Protein AF-H9FHX6-F1 (afdb_monomer_lite)

Secondary structure (DSSP, 8-state):
------------SSTHHHHHHHHHHHHHHHHHHHHH-GGGHHHHHHHHHHHHHH-SSS--HHHHHHHHHHHHH-TTGGGGGHHHHHHHHHTGGGS-HHHHHHHHHHTHHHHHH-HHHHHHHHHHHHHHHT-SSHHHHHHHHHHHHHHHHHS----------------------S-TTHHHHHHHHHHHHHHHHHHHHHTTS-HHHHT-

InterPro domains:
  IPR026171 Fanconi anemia group I protein [PTHR21818] (3-208)
  IPR029312 FANCI helical domain 2 [PF14680] (159-208)
  IPR029315 FANCI solenoid 2 domain [PF14676] (6-145)

pLDDT: mean 77.14, std 19.96, range [32.38, 96.19]

Foldseek 3Di:
DDDDDDDDPPDPPPPVVVVVVVLVVVLVVLLVCCVPDLVCVLVSLLVLLCCLLVCQPDPSVSSLVSLLSSCVVCLPSCVVNLVSLLVSLLSLLVHALVSLLSSLVSCVSNCVVDPVSVVSNLVSLLVLCPDPDPRSVLSSLSNLVSVVVNDDLPDDPDPPDDDDDDDDDDDDDDPCPVVVSVVSVVVNVVSVVSVVVQCVPDPVSVVD

Structure (mmCIF, N/CA/C/O backbone):
data_AF-H9FHX6-F1
#
_entry.id   AF-H9FHX6-F1
#
loop_
_atom_site.group_PDB
_atom_site.id
_atom_site.type_symbol
_atom_site.label_atom_id
_atom_site.label_alt_id
_atom_site.label_comp_id
_atom_site.label_asym_id
_atom_site.label_entity_id
_atom_site.label_seq_id
_atom_site.pdbx_PDB_ins_code
_atom_site.Cartn_x
_atom_site.Cartn_y
_atom_site.Cartn_z
_atom_site.occupancy
_atom_site.B_iso_or_equiv
_atom_site.auth_seq_id
_atom_site.auth_comp_id
_atom_site.auth_asym_id
_atom_site.auth_atom_id
_atom_site.pdbx_PDB_model_num
ATOM 1 N N . LYS A 1 1 ? -5.097 -57.198 -20.829 1.00 43.16 1 LYS A N 1
ATOM 2 C CA . LYS A 1 1 ? -4.859 -56.822 -19.415 1.00 43.16 1 LYS A CA 1
ATOM 3 C C . LYS A 1 1 ? -5.937 -55.822 -19.039 1.00 43.16 1 LYS A C 1
ATOM 5 O O . LYS A 1 1 ? -6.085 -54.827 -19.728 1.00 43.16 1 LYS A O 1
ATOM 10 N N . VAL A 1 2 ? -6.758 -56.221 -18.082 1.00 32.97 2 VAL A N 1
ATOM 11 C CA . VAL A 1 2 ? -8.038 -55.646 -17.663 1.00 32.97 2 VAL A CA 1
ATOM 12 C C . VAL A 1 2 ? -7.820 -54.871 -16.355 1.00 32.97 2 VAL A C 1
ATOM 14 O O . VAL A 1 2 ? -6.971 -55.310 -15.582 1.00 32.97 2 VAL A O 1
ATOM 17 N N . LEU A 1 3 ? -8.637 -53.822 -16.138 1.00 36.34 3 LEU A N 1
ATOM 18 C CA . LEU A 1 3 ? -8.920 -53.099 -14.875 1.00 36.34 3 LEU A CA 1
ATOM 19 C C . LEU A 1 3 ? -7.753 -52.295 -14.253 1.00 36.34 3 LEU A C 1
ATOM 21 O O . LEU A 1 3 ? -6.604 -52.696 -14.346 1.00 36.34 3 LEU A O 1
ATOM 25 N N . ASP A 1 4 ? -7.915 -51.170 -13.558 1.00 35.50 4 ASP A N 1
ATOM 26 C CA . ASP A 1 4 ? -9.046 -50.341 -13.114 1.00 35.50 4 ASP A CA 1
ATOM 27 C C . ASP A 1 4 ? -8.396 -49.019 -12.628 1.00 35.50 4 ASP A C 1
ATOM 29 O O . ASP A 1 4 ? -7.278 -49.037 -12.117 1.00 35.50 4 ASP A O 1
ATOM 33 N N . GLY A 1 5 ? -8.997 -47.844 -12.793 1.00 35.31 5 GLY A N 1
ATOM 34 C CA . GLY A 1 5 ? -9.669 -47.256 -11.640 1.00 35.31 5 GLY A CA 1
ATOM 35 C C . GLY A 1 5 ? -10.156 -45.836 -11.925 1.00 35.31 5 GLY A C 1
ATOM 36 O O . GLY A 1 5 ? -9.382 -44.901 -12.127 1.00 35.31 5 GLY A O 1
ATOM 37 N N . LYS A 1 6 ? -11.479 -45.723 -11.950 1.00 32.38 6 LYS A N 1
ATOM 38 C CA . LYS A 1 6 ? -12.310 -44.528 -12.083 1.00 32.38 6 LYS A CA 1
ATOM 39 C C . LYS A 1 6 ? -12.534 -43.885 -10.704 1.00 32.38 6 LYS A C 1
ATOM 41 O O . LYS A 1 6 ? -12.677 -44.600 -9.719 1.00 32.38 6 LYS A O 1
ATOM 46 N N . THR A 1 7 ? -12.729 -42.560 -10.700 1.00 38.75 7 THR A N 1
ATOM 47 C CA . THR A 1 7 ? -13.408 -41.727 -9.671 1.00 38.75 7 THR A CA 1
ATOM 48 C C . THR A 1 7 ? -12.803 -41.655 -8.268 1.00 38.75 7 THR A C 1
ATOM 5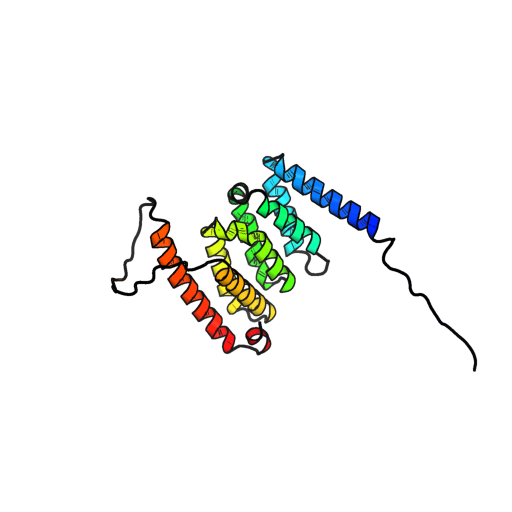0 O O . THR A 1 7 ? -12.932 -42.610 -7.521 1.00 38.75 7 THR A O 1
ATOM 53 N N . ILE A 1 8 ? -12.368 -40.450 -7.861 1.00 35.47 8 ILE A N 1
ATOM 54 C CA . ILE A 1 8 ? -12.981 -39.715 -6.734 1.00 35.47 8 ILE A CA 1
ATOM 55 C C . ILE A 1 8 ? -12.959 -38.212 -7.079 1.00 35.47 8 ILE A C 1
ATOM 57 O O . ILE A 1 8 ? -11.939 -37.542 -6.941 1.00 35.47 8 ILE A O 1
ATOM 61 N N . GLU A 1 9 ? -14.097 -37.678 -7.532 1.00 36.53 9 GLU A N 1
ATOM 62 C CA . GLU A 1 9 ? -14.411 -36.259 -7.347 1.00 36.53 9 GLU A CA 1
ATOM 63 C C . GLU A 1 9 ? -14.689 -36.052 -5.857 1.00 36.53 9 GLU A C 1
ATOM 65 O O . GLU A 1 9 ? -15.790 -36.297 -5.366 1.00 36.53 9 GLU A O 1
ATOM 70 N N . THR A 1 10 ? -13.674 -35.647 -5.100 1.00 34.25 10 THR A N 1
ATOM 71 C CA . THR A 1 10 ? -13.868 -35.202 -3.722 1.00 34.25 10 THR A CA 1
ATOM 72 C C . THR A 1 10 ? -14.275 -33.737 -3.775 1.00 34.25 10 THR A C 1
ATOM 74 O O . THR A 1 10 ? -13.445 -32.842 -3.919 1.00 34.25 10 THR A O 1
ATOM 77 N N . SER A 1 11 ? -15.579 -33.490 -3.679 1.00 39.94 11 SER A N 1
ATOM 78 C CA . SER A 1 11 ? -16.169 -32.173 -3.436 1.00 39.94 11 SER A CA 1
ATOM 79 C C . SER A 1 11 ? -15.400 -31.415 -2.329 1.00 39.94 11 SER A C 1
ATOM 81 O O . SER A 1 11 ? -15.444 -31.837 -1.170 1.00 39.94 11 SER A O 1
ATOM 83 N N . PRO A 1 12 ? -14.724 -30.286 -2.619 1.00 46.44 12 PRO A N 1
ATOM 84 C CA . PRO A 1 12 ? -13.905 -29.563 -1.640 1.00 46.44 12 PRO A CA 1
ATOM 85 C C . PRO A 1 12 ? -14.719 -28.589 -0.761 1.00 46.44 12 PRO A C 1
ATOM 87 O O . PRO A 1 12 ? -14.149 -27.740 -0.075 1.00 46.44 12 PRO A O 1
ATOM 90 N N . SER A 1 13 ? -16.053 -28.645 -0.809 1.00 49.28 13 SER A N 1
ATOM 91 C CA . SER A 1 13 ? -16.930 -27.561 -0.347 1.00 49.28 13 SER A CA 1
ATOM 92 C C . SER A 1 13 ? -17.354 -27.633 1.125 1.00 49.28 13 SER A C 1
ATOM 94 O O . SER A 1 13 ? -17.642 -26.588 1.702 1.00 49.28 13 SER A O 1
ATOM 96 N N . LEU A 1 14 ? -17.353 -28.804 1.772 1.00 47.59 14 LEU A N 1
ATOM 97 C CA . LEU A 1 14 ? -17.943 -28.958 3.116 1.00 47.59 14 LEU A CA 1
ATOM 98 C C . LEU A 1 14 ? -16.952 -28.742 4.277 1.00 47.59 14 LEU A C 1
ATOM 100 O O . LEU A 1 14 ? -17.307 -28.140 5.287 1.00 47.59 14 LEU A O 1
ATOM 104 N N . SER A 1 15 ? -15.685 -29.149 4.142 1.00 53.59 15 SER A N 1
ATOM 105 C CA . SER A 1 15 ? -14.684 -29.035 5.224 1.00 53.59 15 SER A CA 1
ATOM 106 C C . SER A 1 15 ? -14.087 -27.630 5.386 1.00 53.59 15 SER A C 1
ATOM 108 O O . SER A 1 15 ? -13.456 -27.327 6.398 1.00 53.59 15 SER A O 1
ATOM 110 N N . ARG A 1 16 ? -14.288 -26.742 4.404 1.00 57.22 16 ARG A N 1
ATOM 111 C CA . ARG A 1 16 ? -13.754 -25.370 4.419 1.00 57.22 16 ARG A CA 1
ATOM 112 C C . ARG A 1 16 ? -14.580 -24.412 5.281 1.00 57.22 16 ARG A C 1
ATOM 114 O O . ARG A 1 16 ? -14.043 -23.399 5.727 1.00 57.22 16 ARG A O 1
ATOM 121 N N . MET A 1 17 ? -15.850 -24.736 5.534 1.00 71.50 17 MET A N 1
ATOM 122 C CA . MET A 1 17 ? -16.795 -23.843 6.210 1.00 71.50 17 MET A CA 1
ATOM 123 C C . MET A 1 17 ? -16.381 -23.502 7.654 1.00 71.50 17 MET A C 1
ATOM 125 O O . MET A 1 17 ? -16.314 -22.311 7.959 1.00 71.50 17 MET A O 1
ATOM 129 N N . PRO A 1 18 ? -16.012 -24.456 8.538 1.00 83.12 18 PRO A N 1
ATOM 130 C CA . PRO A 1 18 ? -15.670 -24.126 9.928 1.00 83.12 18 PRO A CA 1
ATOM 131 C C . PRO A 1 18 ? -14.435 -23.224 10.035 1.00 83.12 18 PRO A C 1
ATOM 133 O O . PRO A 1 18 ? -14.434 -22.251 10.786 1.00 83.12 18 PRO A O 1
ATOM 136 N N . ASN A 1 19 ? -13.414 -23.485 9.215 1.00 85.62 19 ASN A N 1
ATOM 137 C CA . ASN A 1 19 ? -12.182 -22.692 9.188 1.00 85.62 19 ASN A CA 1
ATOM 138 C C . ASN A 1 19 ? -12.426 -21.269 8.666 1.00 85.62 19 ASN A C 1
ATOM 140 O O . ASN A 1 19 ? -11.853 -20.309 9.180 1.00 85.62 19 ASN A O 1
ATOM 144 N N . GLN A 1 20 ? -13.300 -21.113 7.667 1.00 86.00 20 GLN A N 1
ATOM 145 C CA . GLN A 1 20 ? -13.709 -19.799 7.167 1.00 86.00 20 GLN A CA 1
ATOM 146 C C . GLN A 1 20 ? -14.526 -19.025 8.207 1.00 86.00 20 GLN A C 1
ATOM 148 O O . GLN A 1 20 ? -14.291 -17.832 8.391 1.00 86.00 20 GLN A O 1
ATOM 153 N N . HIS A 1 21 ? -15.434 -19.694 8.923 1.00 88.56 21 HIS A N 1
ATOM 154 C CA . HIS A 1 21 ? -16.191 -19.082 10.015 1.00 88.56 21 HIS A CA 1
ATOM 155 C C . HIS A 1 21 ? -15.282 -18.639 11.162 1.00 88.56 21 HIS A C 1
ATOM 157 O O . HIS A 1 21 ? -15.402 -17.501 11.609 1.00 88.56 21 HIS A O 1
ATOM 163 N N . ALA A 1 22 ? -14.335 -19.479 11.586 1.00 91.75 22 ALA A N 1
ATOM 164 C CA . ALA A 1 22 ? -13.362 -19.128 12.618 1.00 91.75 22 ALA A CA 1
ATOM 165 C C . ALA A 1 22 ? -12.477 -17.943 12.193 1.00 91.75 22 ALA A C 1
ATOM 167 O O . ALA A 1 22 ? -12.278 -17.008 12.966 1.00 91.75 22 ALA A O 1
ATOM 168 N N . CYS A 1 23 ? -12.003 -17.933 10.943 1.00 90.56 23 CYS A N 1
ATOM 169 C CA . CYS A 1 23 ? -11.220 -16.824 10.395 1.00 90.56 23 CYS A CA 1
ATOM 170 C C . CYS A 1 23 ? -12.026 -15.517 10.361 1.00 90.56 23 CYS A C 1
ATOM 172 O O . CYS A 1 23 ? -11.546 -14.479 10.819 1.00 90.56 23 CYS A O 1
ATOM 174 N N . LYS A 1 24 ? -13.275 -15.573 9.882 1.00 91.56 24 LYS A N 1
ATOM 175 C CA . LYS A 1 24 ? -14.178 -14.418 9.845 1.00 91.56 24 LYS A CA 1
ATOM 176 C C . LYS A 1 24 ? -14.499 -13.907 11.249 1.00 91.56 24 LYS A C 1
ATOM 178 O O . LYS A 1 24 ? -14.488 -12.701 11.468 1.00 91.56 24 LYS A O 1
ATOM 183 N N . LEU A 1 25 ? -14.743 -14.807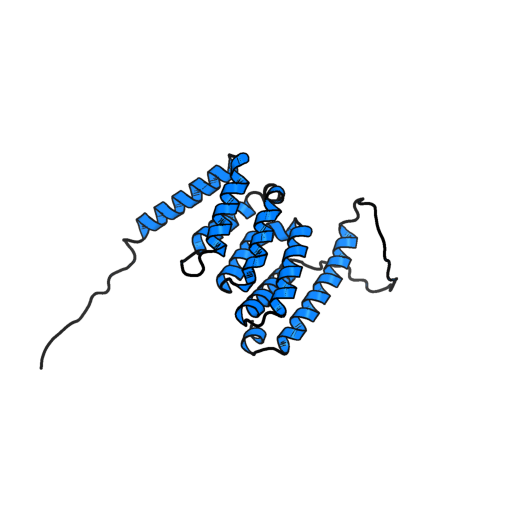 12.200 1.00 94.19 25 LEU A N 1
ATOM 184 C CA . LEU A 1 25 ? -14.969 -14.449 13.596 1.00 94.19 25 LEU A CA 1
ATOM 185 C C . LEU A 1 25 ? -13.737 -13.757 14.191 1.00 94.19 25 LEU A C 1
ATOM 187 O O . LEU A 1 25 ? -13.880 -12.704 14.800 1.00 94.19 25 LEU A O 1
ATOM 191 N N . GLY A 1 26 ? -12.534 -14.283 13.949 1.00 94.69 26 GLY A N 1
ATOM 192 C CA . GLY A 1 26 ? -11.287 -13.651 14.386 1.00 94.69 26 GLY A CA 1
ATOM 193 C C . GLY A 1 26 ? -11.097 -12.247 13.804 1.00 94.69 26 GLY A C 1
ATOM 194 O O . GLY A 1 26 ? -10.763 -11.319 14.537 1.00 94.69 26 GLY A O 1
ATOM 195 N N . ALA A 1 27 ? -11.372 -12.062 12.508 1.00 93.88 27 ALA A N 1
ATOM 196 C CA . ALA A 1 27 ? -11.326 -10.745 11.872 1.00 93.88 27 ALA A CA 1
ATOM 197 C C . ALA A 1 27 ? -12.358 -9.776 12.474 1.00 93.88 27 ALA A C 1
ATOM 199 O O . ALA A 1 27 ? -12.029 -8.620 12.727 1.00 93.88 27 ALA A O 1
ATOM 200 N N . ASN A 1 28 ? -13.574 -10.250 12.757 1.00 94.50 28 ASN A N 1
ATOM 201 C CA . ASN A 1 28 ? -14.615 -9.445 13.393 1.00 94.50 28 ASN A CA 1
ATOM 202 C C . ASN A 1 28 ? -14.234 -9.044 14.821 1.00 94.50 28 ASN A C 1
ATOM 204 O O . ASN A 1 28 ? -14.405 -7.886 15.176 1.00 94.50 28 ASN A O 1
ATOM 208 N N . ILE A 1 29 ? -13.679 -9.959 15.621 1.00 96.19 29 ILE A N 1
ATOM 209 C CA . ILE A 1 29 ? -13.211 -9.643 16.978 1.00 96.19 29 ILE A CA 1
ATOM 210 C C . ILE A 1 29 ? -12.157 -8.536 16.913 1.00 96.19 29 ILE A C 1
ATOM 212 O O . ILE A 1 29 ? -12.294 -7.527 17.599 1.00 96.19 29 ILE A O 1
ATOM 216 N N . LEU A 1 30 ? -11.140 -8.680 16.059 1.00 95.94 30 LEU A N 1
ATOM 217 C CA . LEU A 1 30 ? -10.097 -7.662 15.898 1.00 95.94 30 LEU A CA 1
ATOM 218 C C . LEU A 1 30 ? -10.672 -6.316 15.442 1.00 95.94 30 LEU A C 1
ATOM 220 O O . LEU A 1 30 ? -10.304 -5.279 15.991 1.00 95.94 30 LEU A O 1
ATOM 224 N N . LEU A 1 31 ? -11.595 -6.328 14.478 1.00 94.56 31 LEU A N 1
ATOM 225 C CA . LEU A 1 31 ? -12.226 -5.114 13.969 1.00 94.56 31 LEU A CA 1
ATOM 226 C C . LEU A 1 31 ? -13.079 -4.419 15.03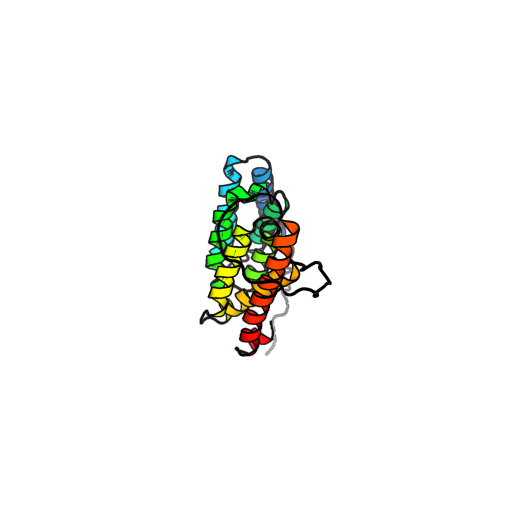6 1.00 94.56 31 LEU A C 1
ATOM 228 O O . LEU A 1 31 ? -12.943 -3.216 15.225 1.00 94.56 31 LEU A O 1
ATOM 232 N N . GLU A 1 32 ? -13.934 -5.145 15.752 1.00 94.75 32 GLU A N 1
ATOM 233 C CA . GLU A 1 32 ? -14.779 -4.555 16.796 1.00 94.75 32 GLU A CA 1
ATOM 234 C C . GLU A 1 32 ? -13.944 -4.062 17.981 1.00 94.75 32 GLU A C 1
ATOM 236 O O . GLU A 1 32 ? -14.178 -2.969 18.495 1.00 94.75 32 GLU A O 1
ATOM 241 N N . THR A 1 33 ? -12.890 -4.790 18.354 1.00 94.25 33 THR A N 1
ATOM 242 C CA . THR A 1 33 ? -12.001 -4.361 19.442 1.00 94.25 33 THR A CA 1
ATOM 243 C C . THR A 1 33 ? -11.227 -3.095 19.045 1.00 94.25 33 THR A C 1
ATOM 245 O O . THR A 1 33 ? -11.097 -2.182 19.858 1.00 94.25 33 THR A O 1
ATOM 248 N N . PHE A 1 34 ? -10.802 -2.976 17.778 1.00 92.38 34 PHE A N 1
ATOM 249 C CA . PHE A 1 34 ? -10.205 -1.751 17.227 1.00 92.38 34 PHE A CA 1
ATOM 250 C C . PHE A 1 34 ? -11.160 -0.546 17.297 1.00 92.38 34 PHE A C 1
ATOM 252 O O . PHE A 1 34 ? -10.738 0.576 17.597 1.00 92.38 34 PHE A O 1
ATOM 259 N N . LYS A 1 35 ? -12.455 -0.756 17.028 1.00 91.06 35 LYS A N 1
ATOM 260 C CA . LYS A 1 35 ? -13.460 0.316 17.080 1.00 91.06 35 LYS A CA 1
ATOM 261 C C . LYS A 1 35 ? -13.646 0.842 18.502 1.00 91.06 35 LYS A C 1
ATOM 263 O O . LYS A 1 35 ? -13.667 2.059 18.687 1.00 91.06 35 LYS A O 1
ATOM 268 N N . ILE A 1 36 ? -13.733 -0.063 19.478 1.00 92.25 36 ILE A N 1
ATOM 269 C CA . ILE A 1 36 ? -14.068 0.253 20.873 1.00 92.25 36 ILE A CA 1
ATOM 270 C C . ILE A 1 36 ? -12.861 0.803 21.648 1.00 92.25 36 ILE A C 1
ATOM 272 O O . ILE A 1 36 ? -13.000 1.775 22.386 1.00 92.25 36 ILE A O 1
ATOM 276 N N . HIS A 1 37 ? -11.676 0.204 21.497 1.00 91.44 37 HIS A N 1
ATOM 277 C CA . HIS A 1 37 ? -10.548 0.443 22.402 1.00 91.44 37 HIS A CA 1
ATOM 278 C C . HIS A 1 37 ? -9.398 1.190 21.721 1.00 91.44 37 HIS A C 1
ATOM 280 O O . HIS A 1 37 ? -8.639 0.616 20.944 1.00 91.44 37 HIS A O 1
ATOM 286 N N . GLU A 1 38 ? -9.214 2.467 22.063 1.00 88.38 38 GLU A N 1
ATOM 287 C CA . GLU A 1 38 ? -8.199 3.316 21.421 1.00 88.38 38 GLU A CA 1
ATOM 288 C C . GLU A 1 38 ? -6.760 2.858 21.691 1.00 88.38 38 GLU A C 1
ATOM 290 O O . GLU A 1 38 ? -5.940 2.843 20.774 1.00 88.38 38 GLU A O 1
ATOM 295 N N . MET A 1 39 ? -6.468 2.419 22.922 1.00 89.62 39 MET A N 1
ATOM 296 C CA . MET A 1 39 ? -5.111 2.068 23.374 1.00 89.62 39 MET A CA 1
ATOM 297 C C . MET A 1 39 ? -4.468 0.919 22.586 1.00 89.62 39 MET A C 1
ATOM 299 O O . MET A 1 39 ? -3.249 0.818 22.534 1.00 89.62 39 MET A O 1
ATOM 303 N N . ILE A 1 40 ? -5.275 0.054 21.970 1.00 90.50 40 ILE A N 1
ATOM 304 C CA . ILE A 1 40 ? -4.790 -1.125 21.240 1.00 90.50 40 ILE A CA 1
ATOM 305 C C . ILE A 1 40 ? -4.836 -0.948 19.718 1.00 90.50 40 ILE A C 1
ATOM 307 O O . ILE A 1 40 ? -4.447 -1.856 18.986 1.00 90.50 40 ILE A O 1
ATOM 311 N N . ARG A 1 41 ? -5.332 0.193 19.212 1.00 90.19 41 ARG A N 1
ATOM 312 C CA . ARG A 1 41 ? -5.495 0.421 17.765 1.00 90.19 41 ARG A CA 1
ATOM 313 C C . ARG A 1 41 ? -4.172 0.293 17.022 1.00 90.19 41 ARG A C 1
ATOM 315 O O . ARG A 1 41 ? -4.117 -0.372 15.988 1.00 90.19 41 ARG A O 1
ATOM 322 N N . GLN A 1 42 ? -3.121 0.900 17.572 1.00 89.50 42 GLN A N 1
ATOM 323 C CA . GLN A 1 42 ? -1.777 0.837 17.005 1.00 89.50 42 GLN A CA 1
ATOM 324 C C . GLN A 1 42 ? -1.246 -0.600 16.986 1.00 89.50 42 GLN A C 1
ATOM 326 O O . GLN A 1 42 ? -0.773 -1.043 15.945 1.00 89.50 42 GLN A O 1
ATOM 331 N N . GLU A 1 43 ? -1.394 -1.340 18.087 1.00 91.50 43 GLU A N 1
ATOM 332 C CA . GLU A 1 43 ? -0.947 -2.735 18.187 1.00 91.50 43 GLU A CA 1
ATOM 333 C C . GLU A 1 43 ? -1.668 -3.632 17.171 1.00 91.50 43 GLU A C 1
ATOM 335 O O . GLU A 1 43 ? -1.033 -4.387 16.438 1.00 91.50 43 GLU A O 1
ATOM 340 N N . ILE A 1 44 ? -2.997 -3.515 17.056 1.00 92.88 44 ILE A N 1
ATOM 341 C CA . ILE A 1 44 ? -3.770 -4.284 16.070 1.00 92.88 44 ILE A CA 1
ATOM 342 C C . ILE A 1 44 ? -3.284 -3.973 14.652 1.00 92.88 44 ILE A C 1
ATOM 344 O O . ILE A 1 44 ? -3.066 -4.895 13.862 1.00 92.88 44 ILE A O 1
ATOM 348 N N . LEU A 1 45 ? -3.110 -2.691 14.319 1.00 91.62 45 LEU A N 1
ATOM 349 C CA . LEU A 1 45 ? -2.652 -2.278 12.996 1.00 91.62 45 LEU A CA 1
ATOM 350 C C . LEU A 1 45 ? -1.251 -2.821 12.694 1.00 91.62 45 LEU A C 1
ATOM 352 O O . LEU A 1 45 ? -1.028 -3.369 11.616 1.00 91.62 45 LEU A O 1
ATOM 356 N N . GLU A 1 46 ? -0.332 -2.703 13.649 1.00 91.12 46 GLU A N 1
ATOM 357 C CA . GLU A 1 46 ? 1.039 -3.189 13.534 1.00 91.12 46 GLU A CA 1
ATOM 358 C C . GLU A 1 46 ? 1.077 -4.704 13.321 1.00 91.12 46 GLU A C 1
ATOM 360 O O . GLU A 1 46 ? 1.720 -5.178 12.387 1.00 91.12 46 GLU A O 1
ATOM 365 N N . GLN A 1 47 ? 0.308 -5.476 14.089 1.00 93.06 47 GLN A N 1
ATOM 366 C CA . GLN A 1 47 ? 0.226 -6.928 13.917 1.00 93.06 47 GLN A CA 1
ATOM 367 C C . GLN A 1 47 ? -0.354 -7.330 12.556 1.00 93.06 47 GLN A C 1
ATOM 369 O O . GLN A 1 47 ? 0.114 -8.289 11.934 1.00 93.06 47 GLN A O 1
ATOM 374 N N . VAL A 1 48 ? -1.366 -6.609 12.065 1.00 92.88 48 VAL A N 1
ATOM 375 C CA . VAL A 1 48 ? -1.947 -6.863 10.739 1.00 92.88 48 VAL A CA 1
ATOM 376 C C . VAL A 1 48 ? -0.934 -6.543 9.638 1.00 92.88 48 VAL A C 1
ATOM 378 O O . VAL A 1 48 ? -0.707 -7.386 8.769 1.00 92.88 48 VAL A O 1
ATOM 381 N N . LEU A 1 49 ? -0.284 -5.377 9.691 1.00 91.62 49 LEU A N 1
ATOM 382 C CA . LEU A 1 49 ? 0.729 -4.966 8.714 1.00 91.62 49 LEU A CA 1
ATOM 383 C C . LEU A 1 49 ? 1.933 -5.910 8.716 1.00 91.62 49 LEU A C 1
ATOM 385 O O . LEU A 1 49 ? 2.322 -6.385 7.651 1.00 91.62 49 LEU A O 1
ATOM 389 N N . ASN A 1 50 ? 2.452 -6.273 9.890 1.00 91.62 50 ASN A N 1
ATOM 390 C CA . ASN A 1 50 ? 3.569 -7.207 10.030 1.00 91.62 50 ASN A CA 1
ATOM 391 C C . ASN A 1 50 ? 3.265 -8.547 9.358 1.00 91.62 50 ASN A C 1
ATOM 393 O O . ASN A 1 50 ? 4.098 -9.087 8.631 1.00 91.62 50 ASN A O 1
ATOM 397 N N . ARG A 1 51 ? 2.046 -9.075 9.514 1.00 91.19 51 ARG A N 1
ATOM 398 C CA . ARG A 1 51 ? 1.630 -10.318 8.843 1.00 91.19 51 ARG A CA 1
ATOM 399 C C . ARG A 1 51 ? 1.499 -10.166 7.330 1.00 91.19 51 ARG A C 1
ATOM 401 O O . ARG A 1 51 ? 1.753 -11.137 6.620 1.00 91.19 51 ARG A O 1
ATOM 408 N N . VAL A 1 52 ? 1.123 -8.985 6.839 1.00 90.25 52 VAL A N 1
ATOM 409 C CA . VAL A 1 52 ? 1.065 -8.684 5.399 1.00 90.25 52 VAL A CA 1
ATOM 410 C C . VAL A 1 52 ? 2.469 -8.599 4.797 1.00 90.25 52 VAL A C 1
ATOM 412 O O . VAL A 1 52 ? 2.689 -9.170 3.731 1.00 90.25 52 VAL A O 1
ATOM 415 N N . VAL A 1 53 ? 3.418 -7.936 5.469 1.00 88.06 53 VAL A N 1
ATOM 416 C CA . VAL A 1 53 ? 4.765 -7.709 4.914 1.00 88.06 53 VAL A CA 1
ATOM 417 C C . VAL A 1 53 ? 5.704 -8.912 5.069 1.00 88.06 53 VAL A C 1
ATOM 419 O O . VAL A 1 53 ? 6.569 -9.125 4.227 1.00 88.06 53 VAL A O 1
ATOM 422 N N . THR A 1 54 ? 5.530 -9.738 6.107 1.00 85.75 54 THR A N 1
ATOM 423 C CA . THR A 1 54 ? 6.436 -10.875 6.380 1.00 85.75 54 THR A CA 1
ATOM 424 C C . THR A 1 54 ? 6.022 -12.185 5.707 1.00 85.75 54 THR A C 1
ATOM 426 O O . THR A 1 54 ? 6.869 -13.037 5.438 1.00 85.75 54 THR A O 1
ATOM 429 N N . ARG A 1 55 ? 4.729 -12.395 5.415 1.00 73.12 55 ARG A N 1
ATOM 430 C CA . ARG A 1 55 ? 4.221 -13.684 4.907 1.00 73.12 55 ARG A CA 1
ATOM 431 C C . ARG A 1 55 ? 4.011 -13.667 3.395 1.00 73.12 55 ARG A C 1
ATOM 433 O O . ARG A 1 55 ? 2.880 -13.678 2.921 1.00 73.12 55 ARG A O 1
ATOM 440 N N . ALA A 1 56 ? 5.098 -13.728 2.630 1.00 60.34 56 ALA A N 1
ATOM 441 C CA . ALA A 1 56 ? 5.033 -13.754 1.164 1.00 60.34 56 ALA A CA 1
ATOM 442 C C . ALA A 1 56 ? 4.445 -15.059 0.567 1.00 60.34 56 ALA A C 1
ATOM 444 O O . ALA A 1 56 ? 3.982 -15.051 -0.570 1.00 60.34 56 ALA A O 1
ATOM 445 N N . SER A 1 57 ? 4.441 -16.175 1.312 1.00 59.75 57 SER A N 1
ATOM 446 C CA . SER A 1 57 ? 4.125 -17.523 0.795 1.00 59.75 57 SER A CA 1
ATOM 447 C C . SER A 1 57 ? 2.764 -18.102 1.216 1.00 59.75 57 SER A C 1
ATOM 449 O O . SER A 1 57 ? 2.355 -19.142 0.708 1.00 59.75 57 SER A O 1
ATOM 451 N N . SER A 1 58 ? 2.047 -17.465 2.147 1.00 72.31 58 SER A N 1
ATOM 452 C CA . SER A 1 58 ? 0.725 -17.912 2.623 1.00 72.31 58 SER A CA 1
ATOM 453 C C . SER A 1 58 ? -0.384 -16.992 2.097 1.00 72.31 58 SER A C 1
ATOM 455 O O . SER A 1 58 ? -0.121 -15.818 1.855 1.00 72.31 58 SER A O 1
ATOM 457 N N . PRO A 1 59 ? -1.639 -17.458 1.948 1.00 76.75 59 PRO A N 1
ATOM 458 C CA . PRO A 1 59 ? -2.734 -16.593 1.515 1.00 76.75 59 PRO A CA 1
ATOM 459 C C . PRO A 1 59 ? -3.019 -15.500 2.560 1.00 76.75 59 PRO A C 1
ATOM 461 O O . PRO A 1 59 ? -3.683 -15.747 3.561 1.00 76.75 59 PRO A O 1
ATOM 464 N N . ILE A 1 60 ? -2.533 -14.282 2.312 1.00 86.62 60 ILE A N 1
ATOM 465 C CA . ILE A 1 60 ? -2.683 -13.096 3.181 1.00 86.62 60 ILE A CA 1
ATOM 466 C C . ILE A 1 60 ? -3.960 -12.279 2.916 1.00 86.62 60 ILE A C 1
ATOM 468 O O . ILE A 1 60 ? -4.156 -11.226 3.519 1.00 86.62 60 ILE A O 1
ATOM 472 N N . SER A 1 61 ? -4.827 -12.731 2.004 1.00 87.31 61 SER A N 1
ATOM 473 C CA . SER A 1 61 ? -6.019 -11.987 1.568 1.00 87.31 61 SER A CA 1
ATOM 474 C C . SER A 1 61 ? -6.900 -11.531 2.731 1.00 87.31 61 SER A C 1
ATOM 476 O O . SER A 1 61 ? -7.267 -10.367 2.786 1.00 87.31 61 SER A O 1
ATOM 478 N N . HIS A 1 62 ? -7.142 -12.407 3.704 1.00 90.75 62 HIS A N 1
ATOM 479 C CA . HIS A 1 62 ? -7.959 -12.108 4.879 1.00 90.75 62 HIS A CA 1
ATOM 480 C C . HIS A 1 62 ? -7.370 -11.003 5.778 1.00 90.75 62 HIS A C 1
ATOM 482 O O . HIS A 1 62 ? -8.127 -10.245 6.379 1.00 90.75 62 HIS A O 1
ATOM 488 N N . PHE A 1 63 ? -6.039 -10.861 5.850 1.00 92.44 63 PHE A N 1
ATOM 489 C CA . PHE A 1 63 ? -5.405 -9.742 6.562 1.00 92.44 63 PHE A CA 1
ATOM 490 C C . PHE A 1 63 ? -5.523 -8.431 5.787 1.00 92.44 63 PHE A C 1
ATOM 492 O O . PHE A 1 63 ? -5.742 -7.389 6.394 1.00 92.44 63 PHE A O 1
ATOM 499 N N . LEU A 1 64 ? -5.422 -8.479 4.456 1.00 92.69 64 LEU A N 1
ATOM 500 C CA . LEU A 1 64 ? -5.635 -7.309 3.601 1.00 92.69 64 LEU A CA 1
ATOM 501 C C . LEU A 1 64 ? -7.089 -6.820 3.663 1.00 92.69 64 LEU A C 1
ATOM 503 O O . LEU A 1 64 ? -7.322 -5.615 3.716 1.00 92.69 64 LEU A O 1
ATOM 507 N N . ASP A 1 65 ? -8.052 -7.741 3.721 1.00 93.38 65 ASP A N 1
ATOM 508 C CA . ASP A 1 65 ? -9.470 -7.410 3.886 1.00 93.38 65 ASP A CA 1
ATOM 509 C C . ASP A 1 65 ? -9.720 -6.762 5.260 1.00 93.38 65 ASP A C 1
ATOM 511 O O . ASP A 1 65 ? -10.392 -5.734 5.355 1.00 93.38 65 ASP A O 1
ATOM 515 N N . LEU A 1 66 ? -9.119 -7.305 6.328 1.00 94.38 66 LEU A N 1
ATOM 516 C CA . LEU A 1 66 ? -9.177 -6.704 7.664 1.00 94.38 66 LEU A CA 1
ATOM 517 C C . LEU A 1 66 ? -8.534 -5.309 7.694 1.00 94.38 66 LEU A C 1
ATOM 519 O O . LEU A 1 66 ? -9.141 -4.380 8.222 1.00 94.38 66 LEU A O 1
ATOM 523 N N . LEU A 1 67 ? -7.352 -5.141 7.091 1.00 93.62 67 LEU A N 1
ATOM 524 C CA . LEU A 1 67 ? -6.684 -3.843 6.971 1.00 93.62 67 LEU A CA 1
ATOM 525 C C . LEU A 1 67 ? -7.578 -2.832 6.249 1.00 93.62 67 LEU A C 1
ATOM 527 O O . LEU A 1 67 ? -7.741 -1.711 6.721 1.00 93.62 67 LEU A O 1
ATOM 531 N N . SER A 1 68 ? -8.199 -3.237 5.139 1.00 94.19 68 SER A N 1
ATOM 532 C CA . SER A 1 68 ? -9.126 -2.384 4.396 1.00 94.19 68 SER A CA 1
ATOM 533 C C . SER A 1 68 ? -10.312 -1.951 5.261 1.00 94.19 68 SER A C 1
ATOM 535 O O . SER A 1 68 ? -10.677 -0.779 5.240 1.00 94.19 68 SER A O 1
ATOM 537 N N . ASN A 1 69 ? -10.894 -2.860 6.048 1.00 93.56 69 ASN A N 1
ATOM 538 C CA . ASN A 1 69 ? -12.006 -2.538 6.947 1.00 93.56 69 ASN A CA 1
ATOM 539 C C . ASN A 1 69 ? -11.588 -1.577 8.071 1.00 93.56 69 ASN A C 1
ATOM 541 O O . ASN A 1 69 ? -12.328 -0.646 8.387 1.00 93.56 69 ASN A O 1
ATOM 545 N N . ILE A 1 70 ? -10.395 -1.771 8.644 1.00 92.38 70 ILE A N 1
ATOM 546 C CA . ILE A 1 70 ? -9.818 -0.884 9.666 1.00 92.38 70 ILE A CA 1
ATOM 547 C C . ILE A 1 70 ? -9.606 0.524 9.093 1.00 92.38 70 ILE A C 1
ATOM 549 O O . ILE A 1 70 ? -10.048 1.510 9.683 1.00 92.38 70 ILE A O 1
ATOM 553 N N . VAL A 1 71 ? -8.982 0.617 7.915 1.00 90.81 71 VAL A N 1
ATOM 554 C CA . VAL A 1 71 ? -8.701 1.892 7.244 1.00 90.81 71 VAL A CA 1
ATOM 555 C C . VAL A 1 71 ? -9.980 2.617 6.832 1.00 90.81 71 VAL A C 1
ATOM 557 O O . VAL A 1 71 ? -10.068 3.837 6.969 1.00 90.81 71 VAL A O 1
ATOM 560 N N . MET A 1 72 ? -10.983 1.881 6.353 1.00 89.06 72 MET A N 1
ATOM 561 C CA . MET A 1 72 ? -12.265 2.448 5.938 1.00 89.06 72 MET A CA 1
ATOM 562 C C . MET A 1 72 ? -13.092 2.961 7.121 1.00 89.06 72 MET A C 1
ATOM 564 O O . MET A 1 72 ? -13.814 3.941 6.960 1.00 89.06 72 MET A O 1
ATOM 568 N N . TYR A 1 73 ? -12.984 2.330 8.295 1.00 86.75 73 TYR A N 1
ATOM 569 C CA . TYR A 1 73 ? -13.743 2.730 9.479 1.00 86.75 73 TYR A CA 1
ATOM 570 C C . TYR A 1 73 ? -13.396 4.148 9.946 1.00 86.75 73 TYR A C 1
ATOM 572 O O . TYR A 1 73 ? -14.295 4.957 10.165 1.00 86.75 73 TYR A O 1
ATOM 580 N N . ALA A 1 74 ? -12.107 4.459 10.108 1.00 78.69 74 ALA A N 1
ATOM 581 C CA . ALA A 1 74 ? -11.691 5.752 10.645 1.00 78.69 74 ALA A CA 1
ATOM 582 C C . ALA A 1 74 ? -10.301 6.179 10.132 1.00 78.69 74 ALA A C 1
ATOM 584 O O . ALA A 1 74 ? -9.314 6.104 10.871 1.00 78.69 74 ALA A O 1
ATOM 585 N N . PRO A 1 75 ? -10.196 6.684 8.888 1.00 79.19 75 PRO A N 1
ATOM 586 C CA . PRO A 1 75 ? -8.915 7.103 8.316 1.00 79.19 75 PRO A CA 1
ATOM 587 C C . PRO A 1 75 ? -8.264 8.267 9.083 1.00 79.19 75 PRO A C 1
ATOM 589 O O . PRO A 1 75 ? -7.042 8.366 9.120 1.00 79.19 75 PRO A O 1
ATOM 592 N N . LEU A 1 76 ? -9.064 9.118 9.739 1.00 76.50 76 LEU A N 1
ATOM 593 C CA . LEU A 1 76 ? -8.567 10.218 10.577 1.00 76.50 76 LEU A CA 1
ATOM 594 C C . LEU A 1 76 ? -7.926 9.716 11.878 1.00 76.50 76 LEU A C 1
ATOM 596 O O . LEU A 1 76 ? -6.876 10.207 12.272 1.00 76.50 76 LEU A O 1
ATOM 600 N N . VAL A 1 77 ? -8.510 8.694 12.509 1.00 75.06 77 VAL A N 1
ATOM 601 C CA . VAL A 1 77 ? -7.974 8.081 13.739 1.00 75.06 77 VAL A CA 1
ATOM 602 C C . VAL A 1 77 ? -6.620 7.419 13.476 1.00 75.06 77 VAL A C 1
ATOM 604 O O . VAL A 1 77 ? -5.735 7.424 14.328 1.00 75.06 77 VAL A O 1
ATOM 607 N N . LEU A 1 78 ? -6.441 6.883 12.270 1.00 75.62 78 LEU A N 1
ATOM 608 C CA . LEU A 1 78 ? -5.213 6.223 11.843 1.00 75.62 78 LEU A CA 1
ATOM 609 C C . LEU A 1 78 ? -4.079 7.185 11.475 1.00 75.62 78 LEU A C 1
ATOM 611 O O . LEU A 1 78 ? -2.965 6.712 11.251 1.00 75.62 78 LEU A O 1
ATOM 615 N N . GLN A 1 79 ? -4.299 8.507 11.463 1.00 71.69 79 GLN A N 1
ATOM 616 C CA . GLN A 1 79 ? -3.192 9.459 11.304 1.00 71.69 79 GLN A CA 1
ATOM 617 C C . GLN A 1 79 ? -2.153 9.309 12.417 1.00 71.69 79 GLN A C 1
ATOM 619 O O . GLN A 1 79 ? -0.960 9.361 12.141 1.00 71.69 79 GLN A O 1
ATOM 624 N N . ASN A 1 80 ? -2.585 9.019 13.646 1.00 71.00 80 ASN A N 1
ATOM 625 C CA . ASN A 1 80 ? -1.673 8.795 14.771 1.00 71.00 80 ASN A CA 1
ATOM 626 C C . ASN A 1 80 ? -0.849 7.505 14.613 1.00 71.00 80 ASN A C 1
ATOM 628 O O . ASN A 1 80 ? 0.192 7.351 15.242 1.00 71.00 80 ASN A O 1
ATOM 632 N N . CYS A 1 81 ? -1.291 6.586 13.750 1.00 71.31 81 CYS A N 1
ATOM 633 C CA . CYS A 1 81 ? -0.599 5.340 13.430 1.00 71.31 81 CYS A CA 1
ATOM 634 C C . CYS A 1 81 ? 0.137 5.409 12.077 1.00 71.31 81 CYS A C 1
ATOM 636 O O . CYS A 1 81 ? 0.524 4.371 11.533 1.00 71.31 81 CYS A O 1
ATOM 638 N N . SER A 1 82 ? 0.327 6.609 11.510 1.00 77.12 82 SER A N 1
ATOM 639 C CA . SER A 1 82 ? 0.880 6.788 10.164 1.00 77.12 82 SER A CA 1
ATOM 640 C C . SER A 1 82 ? 2.292 6.231 10.013 1.00 77.12 82 SER A C 1
ATOM 642 O O . SER A 1 82 ? 2.624 5.729 8.944 1.00 77.12 82 SER A O 1
ATOM 644 N N . SER A 1 83 ? 3.110 6.272 11.069 1.00 85.50 83 SER A N 1
ATOM 645 C CA . SER A 1 83 ? 4.499 5.798 11.046 1.00 85.50 83 SER A CA 1
ATOM 646 C C . SER A 1 83 ? 4.608 4.328 10.641 1.00 85.50 83 SER A C 1
ATOM 648 O O . SER A 1 83 ? 5.417 3.995 9.782 1.00 85.50 83 SER A O 1
ATOM 650 N N . LYS A 1 84 ? 3.739 3.465 11.179 1.00 87.75 84 LYS A N 1
ATOM 651 C CA . LYS A 1 84 ? 3.735 2.023 10.889 1.00 87.75 84 LYS A CA 1
ATOM 652 C C . LYS A 1 84 ? 3.261 1.705 9.477 1.00 87.75 84 LYS A C 1
ATOM 654 O O . LYS A 1 84 ? 3.787 0.805 8.829 1.00 87.75 84 LYS A O 1
ATOM 659 N N . VAL A 1 85 ? 2.289 2.464 8.973 1.00 88.12 85 VAL A N 1
ATOM 660 C CA . VAL A 1 85 ? 1.843 2.336 7.578 1.00 88.12 85 VAL A CA 1
ATOM 661 C C . VAL A 1 85 ? 2.948 2.788 6.622 1.00 88.12 85 VAL A C 1
ATOM 663 O O . VAL A 1 85 ? 3.185 2.130 5.614 1.00 88.12 85 VAL A O 1
ATOM 666 N N . THR A 1 86 ? 3.648 3.874 6.951 1.00 90.75 86 THR A N 1
ATOM 667 C CA . THR A 1 86 ? 4.770 4.370 6.150 1.00 90.75 86 THR A CA 1
ATOM 668 C C . THR A 1 86 ? 5.946 3.392 6.146 1.00 90.75 86 THR A C 1
ATOM 670 O O . THR A 1 86 ? 6.490 3.121 5.082 1.00 90.75 86 THR A O 1
ATOM 673 N N . GLU A 1 87 ? 6.287 2.799 7.292 1.00 91.06 87 GLU A N 1
ATOM 674 C CA . GLU A 1 87 ? 7.311 1.747 7.406 1.00 91.06 87 GLU A CA 1
ATOM 675 C C . GLU A 1 87 ? 6.963 0.530 6.529 1.00 91.06 87 GLU A C 1
ATOM 677 O O . GLU A 1 87 ? 7.821 -0.031 5.849 1.00 91.06 87 GLU A O 1
ATOM 682 N N . ALA A 1 88 ? 5.676 0.171 6.439 1.00 91.19 88 ALA A N 1
ATOM 683 C CA . ALA A 1 88 ? 5.227 -0.900 5.553 1.00 91.19 88 ALA A CA 1
ATOM 684 C C . ALA A 1 88 ? 5.532 -0.625 4.064 1.00 91.19 88 ALA A C 1
ATOM 686 O O . ALA A 1 88 ? 5.661 -1.575 3.284 1.00 91.19 88 ALA A O 1
ATOM 687 N N . PHE A 1 89 ? 5.673 0.644 3.650 1.00 93.19 89 PHE A N 1
ATOM 688 C CA . PHE A 1 89 ? 6.021 0.980 2.270 1.00 93.19 89 PHE A CA 1
ATOM 689 C C . PHE A 1 89 ? 7.436 0.551 1.897 1.00 93.19 89 PHE A C 1
ATOM 691 O O . PHE A 1 89 ? 7.642 0.093 0.773 1.00 93.19 89 PHE A O 1
ATOM 698 N N . ASP A 1 90 ? 8.386 0.591 2.830 1.00 91.88 90 ASP A N 1
ATOM 699 C CA . ASP A 1 90 ? 9.774 0.198 2.564 1.00 91.88 90 ASP A CA 1
ATOM 700 C C . ASP A 1 90 ? 9.891 -1.267 2.116 1.00 91.88 90 ASP A C 1
ATOM 702 O O . ASP A 1 90 ? 10.801 -1.635 1.367 1.00 91.88 90 ASP A O 1
ATOM 706 N N . TYR A 1 91 ? 8.910 -2.095 2.484 1.00 91.56 91 TYR A N 1
ATOM 707 C CA . TYR A 1 91 ? 8.851 -3.498 2.094 1.00 91.56 91 TYR A CA 1
ATOM 708 C C . TYR A 1 91 ? 8.208 -3.747 0.721 1.00 91.56 91 TYR A C 1
ATOM 710 O O . TYR A 1 91 ? 8.331 -4.854 0.201 1.00 91.56 91 TYR A O 1
ATOM 718 N N . LEU A 1 92 ? 7.569 -2.756 0.080 1.00 91.94 92 LEU A N 1
ATOM 719 C CA . LEU A 1 92 ? 6.807 -2.943 -1.172 1.00 91.94 92 LEU A CA 1
ATOM 720 C C . LEU A 1 92 ? 7.622 -3.579 -2.303 1.00 91.94 92 LEU A C 1
ATOM 722 O O . LEU A 1 92 ? 7.078 -4.352 -3.089 1.00 91.94 92 LEU A O 1
ATOM 726 N N . SER A 1 93 ? 8.920 -3.278 -2.379 1.00 90.88 93 SER A N 1
ATOM 727 C CA . SER A 1 93 ? 9.810 -3.824 -3.416 1.00 90.88 93 SER A CA 1
ATOM 728 C C . SER A 1 93 ? 10.051 -5.330 -3.273 1.00 90.88 93 SER A C 1
ATOM 730 O O . SER A 1 93 ? 10.427 -5.979 -4.245 1.00 90.88 93 SER A O 1
ATOM 732 N N . PHE A 1 94 ? 9.829 -5.881 -2.078 1.00 90.38 94 PHE A N 1
ATOM 733 C CA . PHE A 1 94 ? 10.044 -7.292 -1.755 1.00 90.38 94 PHE A CA 1
ATOM 734 C C . PHE A 1 94 ? 8.744 -8.105 -1.755 1.00 90.38 94 PHE A C 1
ATOM 736 O O . PHE A 1 94 ? 8.778 -9.328 -1.616 1.00 90.38 94 PHE A O 1
ATOM 743 N N . LEU A 1 95 ? 7.593 -7.443 -1.898 1.00 90.06 95 LEU A N 1
ATOM 744 C CA . LEU A 1 95 ? 6.290 -8.094 -1.868 1.00 90.06 95 LEU A CA 1
ATOM 745 C C . LEU A 1 95 ? 5.846 -8.535 -3.266 1.00 90.06 95 LEU A C 1
ATOM 747 O O . LEU A 1 95 ? 6.118 -7.848 -4.254 1.00 90.06 95 LEU A O 1
ATOM 751 N N . PRO A 1 96 ? 5.078 -9.637 -3.365 1.00 90.81 96 PRO A N 1
ATOM 752 C CA . PRO A 1 96 ? 4.422 -10.005 -4.611 1.00 90.81 96 PRO A CA 1
ATOM 753 C C . PRO A 1 96 ? 3.534 -8.865 -5.123 1.00 90.81 96 PRO A C 1
ATOM 755 O O . PRO A 1 96 ? 2.798 -8.246 -4.350 1.00 90.81 96 PRO A O 1
ATOM 758 N N . LEU A 1 97 ? 3.524 -8.644 -6.439 1.00 90.19 97 LEU A N 1
ATOM 759 C CA . LEU A 1 97 ? 2.749 -7.576 -7.085 1.00 90.19 97 LEU A CA 1
ATOM 760 C C . LEU A 1 97 ? 1.269 -7.550 -6.652 1.00 90.19 97 LEU A C 1
ATOM 762 O O . LEU A 1 97 ? 0.705 -6.487 -6.399 1.00 90.19 97 LEU A O 1
ATOM 766 N N . GLN A 1 98 ? 0.642 -8.723 -6.524 1.00 90.25 98 GLN A N 1
ATOM 767 C CA . GLN A 1 98 ? -0.753 -8.850 -6.083 1.00 90.25 98 GLN A CA 1
ATOM 768 C C . GLN A 1 98 ? -0.969 -8.305 -4.662 1.00 90.25 98 GLN A C 1
ATOM 770 O O . GLN A 1 98 ? -1.976 -7.651 -4.383 1.00 90.25 98 GLN A O 1
ATOM 775 N N . THR A 1 99 ? -0.008 -8.544 -3.768 1.00 91.50 99 THR A N 1
ATOM 776 C CA . THR A 1 99 ? -0.012 -8.018 -2.401 1.00 91.50 99 THR A CA 1
ATOM 777 C C . THR A 1 99 ? 0.125 -6.507 -2.412 1.00 91.50 99 THR A C 1
ATOM 779 O O . THR A 1 99 ? -0.673 -5.831 -1.770 1.00 91.50 99 THR A O 1
ATOM 782 N N . VAL A 1 100 ? 1.075 -5.975 -3.187 1.00 92.50 100 VAL A N 1
ATOM 783 C CA . VAL A 1 100 ? 1.292 -4.528 -3.329 1.00 92.50 100 VAL A CA 1
ATOM 784 C C . VAL A 1 100 ? 0.023 -3.834 -3.807 1.00 92.50 100 VAL A C 1
ATOM 786 O O . VAL A 1 100 ? -0.444 -2.892 -3.173 1.00 92.50 100 VAL A O 1
ATOM 789 N N . GLN A 1 101 ? -0.599 -4.332 -4.877 1.00 91.75 101 GLN A N 1
ATOM 790 C CA . GLN A 1 101 ? -1.824 -3.743 -5.417 1.00 91.75 101 GLN A CA 1
ATOM 791 C C . GLN A 1 101 ? -2.963 -3.716 -4.394 1.00 91.75 101 GLN A C 1
ATOM 793 O O . GLN A 1 101 ? -3.693 -2.729 -4.304 1.00 91.75 101 GLN A O 1
ATOM 798 N N . ARG A 1 102 ? -3.137 -4.795 -3.624 1.00 92.44 102 ARG A N 1
ATOM 799 C CA . ARG A 1 102 ? -4.182 -4.869 -2.598 1.00 92.44 102 ARG A CA 1
ATOM 800 C C . ARG A 1 102 ? -3.868 -4.005 -1.381 1.00 92.44 102 ARG A C 1
ATOM 802 O O . ARG A 1 102 ? -4.770 -3.330 -0.899 1.00 92.44 102 ARG A O 1
ATOM 809 N N . LEU A 1 103 ? -2.616 -3.983 -0.930 1.00 93.06 103 LEU A N 1
ATOM 810 C CA . LEU A 1 103 ? -2.166 -3.136 0.172 1.00 93.06 103 LEU A CA 1
ATOM 811 C C . LEU A 1 103 ? -2.386 -1.661 -0.165 1.00 93.06 103 LEU A C 1
ATOM 813 O O . LEU A 1 103 ? -3.044 -0.956 0.593 1.00 93.06 103 LEU A O 1
ATOM 817 N N . LEU A 1 104 ? -1.926 -1.220 -1.338 1.00 93.19 104 LEU A N 1
ATOM 818 C CA . LEU A 1 104 ? -2.077 0.164 -1.782 1.00 93.19 104 LEU A CA 1
ATOM 819 C C . LEU A 1 104 ? -3.551 0.570 -1.952 1.00 93.19 104 LEU A C 1
ATOM 821 O O . LEU A 1 104 ? -3.916 1.694 -1.616 1.00 93.19 104 LEU A O 1
ATOM 825 N N . LYS A 1 105 ? -4.420 -0.346 -2.406 1.00 92.12 105 LYS A N 1
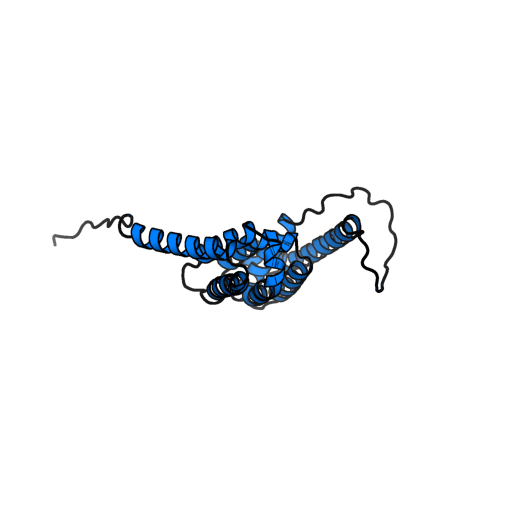ATOM 826 C CA . LYS A 1 105 ? -5.877 -0.122 -2.420 1.00 92.12 105 LYS A CA 1
ATOM 827 C C . LYS A 1 105 ? -6.464 0.005 -1.012 1.00 92.12 105 LYS A C 1
ATOM 829 O O . LYS A 1 105 ? -7.293 0.881 -0.792 1.00 92.12 105 LYS A O 1
ATOM 834 N N . ALA A 1 106 ? -6.037 -0.833 -0.068 1.00 92.44 106 ALA A N 1
ATOM 835 C CA . ALA A 1 106 ? -6.530 -0.806 1.308 1.00 92.44 106 ALA A CA 1
ATOM 836 C C . ALA A 1 106 ? -6.143 0.492 2.036 1.00 92.44 106 ALA A C 1
ATOM 838 O O . ALA A 1 106 ? -6.973 1.070 2.730 1.00 92.44 106 ALA A O 1
ATOM 839 N N . VAL A 1 107 ? -4.916 0.993 1.839 1.00 91.50 107 VAL A N 1
ATOM 840 C CA . VAL A 1 107 ? -4.438 2.242 2.472 1.00 91.50 107 VAL A CA 1
ATOM 841 C C . VAL A 1 107 ? -4.845 3.509 1.716 1.00 91.50 107 VAL A C 1
ATOM 843 O O . VAL A 1 107 ? -4.561 4.620 2.158 1.00 91.50 107 VAL A O 1
ATOM 846 N N . GLN A 1 108 ? -5.529 3.372 0.581 1.00 89.44 108 GLN A N 1
ATOM 847 C CA . GLN A 1 108 ? -5.910 4.489 -0.277 1.00 89.44 108 GLN A CA 1
ATOM 848 C C . GLN A 1 108 ? -6.668 5.618 0.455 1.00 89.44 108 GLN A C 1
ATOM 850 O O . GLN A 1 108 ? -6.377 6.784 0.171 1.00 89.44 108 GLN A O 1
ATOM 855 N N . PRO A 1 109 ? -7.603 5.349 1.391 1.00 88.81 109 PRO A N 1
ATOM 856 C CA . PRO A 1 109 ? -8.239 6.410 2.171 1.00 88.81 109 PRO A CA 1
ATOM 857 C C . PRO A 1 109 ? -7.241 7.240 2.989 1.00 88.81 109 PRO A C 1
ATOM 859 O O . PRO A 1 109 ? -7.421 8.448 3.092 1.00 88.81 109 PRO A O 1
ATOM 862 N N . LEU A 1 110 ? -6.163 6.636 3.503 1.00 86.50 110 LEU A N 1
ATOM 863 C CA . LEU A 1 110 ? -5.122 7.349 4.255 1.00 86.50 110 LEU A CA 1
ATOM 864 C C . LEU A 1 110 ? -4.300 8.263 3.348 1.00 86.50 110 LEU A C 1
ATOM 866 O O . LEU A 1 110 ? -4.047 9.412 3.701 1.00 86.50 110 LEU A O 1
ATOM 870 N N . LEU A 1 111 ? -3.953 7.788 2.148 1.00 85.56 111 LEU A N 1
ATOM 871 C CA . LEU A 1 111 ? -3.189 8.564 1.165 1.00 85.56 111 LEU A CA 1
ATOM 872 C C . LEU A 1 111 ? -3.924 9.832 0.710 1.00 85.56 111 LEU A C 1
ATOM 874 O O . LEU A 1 111 ? -3.285 10.815 0.349 1.00 85.56 111 LEU A O 1
ATOM 878 N N . LYS A 1 112 ? -5.264 9.829 0.724 1.00 81.88 112 LYS A N 1
ATOM 879 C CA . LYS A 1 112 ? -6.072 11.013 0.386 1.00 81.88 112 LYS A CA 1
ATOM 880 C C . LYS A 1 112 ? -6.059 12.088 1.471 1.00 81.88 112 LYS A C 1
ATOM 882 O O . LYS A 1 112 ? -6.323 13.244 1.164 1.00 81.88 112 LYS A O 1
ATOM 887 N N . VAL A 1 113 ? -5.810 11.700 2.719 1.00 81.06 113 VAL A N 1
ATOM 888 C CA . VAL A 1 113 ? -5.913 12.586 3.884 1.00 81.06 113 VAL A CA 1
ATOM 889 C C . VAL A 1 113 ? -4.527 13.026 4.369 1.00 81.06 113 VAL A C 1
ATOM 891 O O . VAL A 1 113 ? -4.375 14.141 4.856 1.00 81.06 113 VAL A O 1
ATOM 894 N N . SER A 1 114 ? -3.503 12.177 4.240 1.00 82.56 114 SER A N 1
ATOM 895 C CA . SER A 1 114 ? -2.149 12.442 4.735 1.00 82.56 114 SER A CA 1
ATOM 896 C C . SER A 1 114 ? -1.171 12.733 3.594 1.00 82.56 114 SER A C 1
ATOM 898 O O . SER A 1 114 ? -0.728 11.824 2.888 1.00 82.56 114 SER A O 1
ATOM 900 N N . MET A 1 115 ? -0.785 14.006 3.457 1.00 80.94 115 MET A N 1
ATOM 901 C CA . MET A 1 115 ? 0.232 14.434 2.487 1.00 80.94 115 MET A CA 1
ATOM 902 C C . MET A 1 115 ? 1.602 13.817 2.781 1.00 80.94 115 MET A C 1
ATOM 904 O O . MET A 1 115 ? 2.248 13.312 1.872 1.00 80.94 115 MET A O 1
ATOM 908 N N . SER A 1 116 ? 2.009 13.755 4.050 1.00 84.56 116 SER A N 1
ATOM 909 C CA . SER A 1 116 ? 3.290 13.156 4.439 1.00 84.56 116 SER A CA 1
ATOM 910 C C . SER A 1 116 ? 3.378 11.671 4.076 1.00 84.56 116 SER A C 1
ATOM 912 O O . SER A 1 116 ? 4.393 11.232 3.542 1.00 84.56 116 SER A O 1
ATOM 914 N N . MET A 1 117 ? 2.307 10.899 4.293 1.00 87.19 117 MET A N 1
ATOM 915 C CA . MET A 1 117 ? 2.257 9.486 3.902 1.00 87.19 117 MET A CA 1
ATOM 916 C C . MET A 1 117 ? 2.329 9.316 2.381 1.00 87.19 117 MET A C 1
ATOM 918 O O . MET A 1 117 ? 2.996 8.406 1.885 1.00 87.19 117 MET A O 1
ATOM 922 N N . ARG A 1 118 ? 1.665 10.207 1.634 1.00 86.38 118 ARG A N 1
ATOM 923 C CA . ARG A 1 118 ? 1.747 10.249 0.173 1.00 86.38 118 ARG A CA 1
ATOM 924 C C . ARG A 1 118 ? 3.183 10.513 -0.284 1.00 86.38 118 ARG A C 1
ATOM 926 O O . ARG A 1 118 ? 3.684 9.768 -1.121 1.00 86.38 118 ARG A O 1
ATOM 933 N N . ASP A 1 119 ? 3.856 11.500 0.294 1.00 85.69 119 ASP A N 1
ATOM 934 C CA . ASP A 1 119 ? 5.229 11.870 -0.062 1.00 85.69 119 ASP A CA 1
ATOM 935 C C . ASP A 1 119 ? 6.223 10.744 0.252 1.00 85.69 119 ASP A C 1
ATOM 937 O O . ASP A 1 119 ? 7.074 10.414 -0.579 1.00 85.69 119 ASP A O 1
ATOM 941 N N . SER A 1 120 ? 6.063 10.074 1.399 1.00 91.00 120 SER A N 1
ATOM 942 C CA . SER A 1 120 ? 6.857 8.887 1.730 1.00 91.00 120 SER A CA 1
ATOM 943 C C . SER A 1 120 ? 6.643 7.752 0.727 1.00 91.00 120 SER A C 1
ATOM 945 O O . SER A 1 120 ? 7.616 7.180 0.235 1.00 91.00 120 SER A O 1
ATOM 947 N N . LEU A 1 121 ? 5.390 7.457 0.360 1.00 91.62 121 LEU A N 1
ATOM 948 C CA . LEU A 1 121 ? 5.093 6.446 -0.655 1.00 91.62 121 LEU A CA 1
ATOM 949 C C . LEU A 1 121 ? 5.740 6.800 -2.001 1.00 91.62 121 LEU A C 1
ATOM 951 O O . LEU A 1 121 ? 6.329 5.937 -2.646 1.00 91.62 121 LEU A O 1
ATOM 955 N N . ILE A 1 122 ? 5.674 8.062 -2.425 1.00 88.56 122 ILE A N 1
ATOM 956 C CA . ILE A 1 122 ? 6.276 8.519 -3.685 1.00 88.56 122 ILE A CA 1
ATOM 957 C C . ILE A 1 122 ? 7.784 8.293 -3.681 1.00 88.56 122 ILE A C 1
ATOM 959 O O . ILE A 1 122 ? 8.321 7.774 -4.660 1.00 88.56 122 ILE A O 1
ATOM 963 N N . LEU A 1 123 ? 8.467 8.658 -2.596 1.00 90.25 123 LEU A N 1
ATOM 964 C CA . LEU A 1 123 ? 9.910 8.475 -2.467 1.00 90.25 123 LEU A CA 1
ATOM 965 C C . LEU A 1 123 ? 10.285 6.995 -2.611 1.00 90.25 123 LEU A C 1
ATOM 967 O O . LEU A 1 123 ? 11.181 6.652 -3.390 1.00 90.25 123 LEU A O 1
ATOM 971 N N . VAL A 1 124 ? 9.548 6.113 -1.934 1.00 93.81 124 VAL A N 1
ATOM 972 C CA . VAL A 1 124 ? 9.740 4.662 -2.025 1.00 93.81 124 VAL A CA 1
ATOM 973 C C . VAL A 1 124 ? 9.499 4.151 -3.448 1.00 93.81 124 VAL A C 1
ATOM 975 O O . VAL A 1 124 ? 10.335 3.420 -3.983 1.00 93.81 124 VAL A O 1
ATOM 978 N N . LEU A 1 125 ? 8.405 4.555 -4.104 1.00 92.69 125 LEU A N 1
ATOM 979 C CA . LEU A 1 125 ? 8.106 4.119 -5.472 1.00 92.69 125 LEU A CA 1
ATOM 980 C C . LEU A 1 125 ? 9.142 4.641 -6.473 1.00 92.69 125 LEU A C 1
ATOM 982 O O . LEU A 1 125 ? 9.559 3.895 -7.356 1.00 92.69 125 LEU A O 1
ATOM 986 N N . ARG A 1 126 ? 9.628 5.881 -6.314 1.00 89.75 126 ARG A N 1
ATOM 987 C CA . ARG A 1 126 ? 10.725 6.423 -7.135 1.00 89.75 126 ARG A CA 1
ATOM 988 C C . ARG A 1 126 ? 11.964 5.558 -7.016 1.00 89.75 126 ARG A C 1
ATOM 990 O O . ARG A 1 126 ? 12.530 5.183 -8.035 1.00 89.75 126 ARG A O 1
ATOM 997 N N . LYS A 1 127 ? 12.356 5.196 -5.794 1.00 91.38 127 LYS A N 1
ATOM 998 C CA . LYS A 1 127 ? 13.491 4.299 -5.557 1.00 91.38 127 LYS A CA 1
ATOM 999 C C . LYS A 1 127 ? 13.266 2.928 -6.207 1.00 91.38 127 LYS A C 1
ATOM 1001 O O . LYS A 1 127 ? 14.165 2.411 -6.867 1.00 91.38 127 LYS A O 1
ATOM 1006 N N . ALA A 1 128 ? 12.061 2.373 -6.084 1.00 92.56 128 ALA A N 1
ATOM 1007 C CA . ALA A 1 128 ? 11.704 1.071 -6.641 1.00 92.56 128 ALA A CA 1
ATOM 1008 C C . ALA A 1 128 ? 11.739 1.026 -8.185 1.00 92.56 128 ALA A C 1
ATOM 1010 O O . ALA A 1 128 ? 12.059 -0.017 -8.752 1.00 92.56 128 ALA A O 1
ATOM 1011 N N . MET A 1 129 ? 11.518 2.148 -8.884 1.00 89.31 129 MET A N 1
ATOM 1012 C CA . MET A 1 129 ? 11.653 2.234 -10.353 1.00 89.31 129 MET A CA 1
ATOM 1013 C C . MET A 1 129 ? 13.077 1.970 -10.858 1.00 89.31 129 MET A C 1
ATOM 1015 O O . MET A 1 129 ? 13.252 1.539 -11.999 1.00 89.31 129 MET A O 1
ATOM 1019 N N . PHE A 1 130 ? 14.084 2.220 -10.017 1.00 88.06 130 PHE A N 1
ATOM 1020 C CA . PHE A 1 130 ? 15.499 1.981 -10.315 1.00 88.06 130 PHE A CA 1
ATOM 1021 C C . PHE A 1 130 ? 16.024 0.681 -9.698 1.00 88.06 130 PHE A C 1
ATOM 1023 O O . PHE A 1 130 ? 17.209 0.377 -9.823 1.00 88.06 130 PHE A O 1
ATOM 1030 N N . ALA A 1 131 ? 15.172 -0.098 -9.027 1.00 90.44 131 ALA A N 1
ATOM 1031 C CA . ALA A 1 131 ? 15.579 -1.378 -8.469 1.00 90.44 131 ALA A CA 1
ATOM 1032 C C . ALA A 1 131 ? 15.979 -2.346 -9.591 1.00 90.44 131 ALA A C 1
ATOM 1034 O O . ALA A 1 131 ? 15.337 -2.400 -10.641 1.00 90.44 131 ALA A O 1
ATOM 1035 N N . ASN A 1 132 ? 17.008 -3.163 -9.351 1.00 89.12 132 ASN A N 1
ATOM 1036 C CA . ASN A 1 132 ? 17.457 -4.184 -10.306 1.00 89.12 132 ASN A CA 1
ATOM 1037 C C . ASN A 1 132 ? 16.401 -5.281 -10.522 1.00 89.12 132 ASN A C 1
ATOM 1039 O O . ASN A 1 132 ? 16.319 -5.864 -11.606 1.00 89.12 132 ASN A O 1
ATOM 1043 N N . GLN A 1 133 ? 15.557 -5.522 -9.519 1.00 90.06 133 GLN A N 1
ATOM 1044 C CA . GLN A 1 133 ? 14.523 -6.547 -9.552 1.00 90.06 133 GLN A CA 1
ATOM 1045 C C . GLN A 1 133 ? 13.312 -6.112 -10.385 1.00 90.06 133 GLN A C 1
ATOM 1047 O O . GLN A 1 133 ? 12.750 -5.035 -10.195 1.00 90.06 133 GLN A O 1
ATOM 1052 N N . LEU A 1 134 ? 12.893 -6.985 -11.302 1.00 90.19 134 LEU A N 1
ATOM 1053 C CA . LEU A 1 134 ? 11.770 -6.749 -12.210 1.00 90.19 134 LEU A CA 1
ATOM 1054 C C . LEU A 1 134 ? 10.454 -6.545 -11.442 1.00 90.19 134 LEU A C 1
ATOM 1056 O O . LEU A 1 134 ? 9.726 -5.594 -11.723 1.00 90.19 134 LEU A O 1
ATOM 1060 N N . ASP A 1 135 ? 10.188 -7.379 -10.435 1.00 89.62 135 ASP A N 1
ATOM 1061 C CA . ASP A 1 135 ? 8.967 -7.289 -9.627 1.00 89.62 135 ASP A CA 1
ATOM 1062 C C . ASP A 1 135 ? 8.877 -5.985 -8.829 1.00 89.62 135 ASP A C 1
ATOM 1064 O O . ASP A 1 135 ? 7.802 -5.399 -8.741 1.00 89.62 135 ASP A O 1
ATOM 1068 N N . ALA A 1 136 ? 10.004 -5.466 -8.332 1.00 92.06 136 ALA A N 1
ATOM 1069 C CA . ALA A 1 136 ? 10.042 -4.171 -7.655 1.00 92.06 136 ALA A CA 1
ATOM 1070 C C . ALA A 1 136 ? 9.642 -3.026 -8.603 1.00 92.06 136 ALA A C 1
ATOM 1072 O O . ALA A 1 136 ? 8.838 -2.168 -8.233 1.00 92.06 136 ALA A O 1
ATOM 1073 N N . ARG A 1 137 ? 10.121 -3.050 -9.857 1.00 93.19 137 ARG A N 1
ATOM 1074 C CA . ARG A 1 137 ? 9.730 -2.068 -10.884 1.00 93.19 137 ARG A CA 1
ATOM 1075 C C . ARG A 1 137 ? 8.254 -2.196 -11.267 1.00 93.19 137 ARG A C 1
ATOM 1077 O O . ARG A 1 137 ? 7.566 -1.184 -11.355 1.00 93.19 137 ARG A O 1
ATOM 1084 N N . LYS A 1 138 ? 7.735 -3.422 -11.421 1.00 92.81 138 LYS A N 1
ATOM 1085 C CA . LYS A 1 138 ? 6.296 -3.684 -11.636 1.00 92.81 138 LYS A CA 1
ATOM 1086 C C . LYS A 1 138 ? 5.437 -3.131 -10.491 1.00 92.81 138 LYS A C 1
ATOM 1088 O O . LYS A 1 138 ? 4.442 -2.449 -10.731 1.00 92.81 138 LYS A O 1
ATOM 1093 N N . SER A 1 139 ? 5.847 -3.371 -9.248 1.00 93.56 139 SER A N 1
ATOM 1094 C CA . SER A 1 139 ? 5.196 -2.838 -8.047 1.00 93.56 139 SER A CA 1
ATOM 1095 C C . SER A 1 139 ? 5.210 -1.306 -8.013 1.00 93.56 139 SER A C 1
ATOM 1097 O O . SER A 1 139 ? 4.193 -0.694 -7.681 1.00 93.56 139 SER A O 1
ATOM 1099 N N . ALA A 1 140 ? 6.316 -0.679 -8.425 1.00 93.31 140 ALA A N 1
ATOM 1100 C CA . ALA A 1 140 ? 6.423 0.774 -8.532 1.00 93.31 140 ALA A CA 1
ATOM 1101 C C . ALA A 1 140 ? 5.451 1.359 -9.567 1.00 93.31 140 ALA A C 1
ATOM 1103 O O . ALA A 1 140 ? 4.714 2.296 -9.257 1.00 93.31 140 ALA A O 1
ATOM 1104 N N . VAL A 1 141 ? 5.389 0.765 -10.765 1.00 93.38 141 VAL A N 1
ATOM 1105 C CA . VAL A 1 141 ? 4.442 1.159 -11.822 1.00 93.38 141 VAL A CA 1
ATOM 1106 C C . VAL A 1 141 ? 3.002 1.025 -11.332 1.00 93.38 141 VAL A C 1
ATOM 1108 O O . VAL A 1 141 ? 2.225 1.974 -11.438 1.00 93.38 141 VAL A O 1
ATOM 1111 N N . ALA A 1 142 ? 2.650 -0.107 -10.717 1.00 92.56 142 ALA A N 1
ATOM 1112 C CA . ALA A 1 142 ? 1.316 -0.317 -10.161 1.00 92.56 142 ALA A CA 1
ATOM 1113 C C . ALA A 1 142 ? 0.954 0.732 -9.094 1.00 92.56 142 ALA A C 1
ATOM 1115 O O . ALA A 1 142 ? -0.181 1.216 -9.069 1.00 92.56 142 ALA A O 1
ATOM 1116 N N . GLY A 1 143 ? 1.910 1.111 -8.240 1.00 92.31 143 GLY A N 1
ATOM 1117 C CA . GLY A 1 143 ? 1.71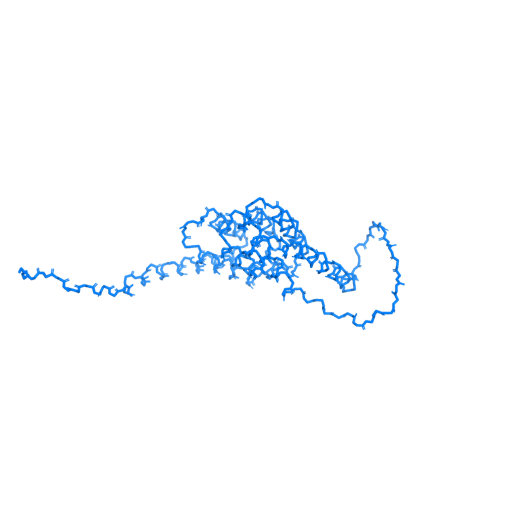3 2.156 -7.241 1.00 92.31 143 GLY A CA 1
ATOM 1118 C C . GLY A 1 143 ? 1.516 3.539 -7.855 1.00 92.31 143 GLY A C 1
ATOM 1119 O O . GLY A 1 143 ? 0.548 4.219 -7.517 1.00 92.31 143 GLY A O 1
ATOM 1120 N N . PHE A 1 144 ? 2.353 3.934 -8.816 1.00 91.94 144 PHE A N 1
ATOM 1121 C CA . PHE A 1 144 ? 2.205 5.213 -9.514 1.00 91.94 144 PHE A CA 1
ATOM 1122 C C . PHE A 1 144 ? 0.892 5.313 -10.293 1.00 91.94 144 PHE A C 1
ATOM 1124 O O . PHE A 1 144 ? 0.210 6.335 -10.215 1.00 91.94 144 PHE A O 1
ATOM 1131 N N . LEU A 1 145 ? 0.481 4.245 -10.981 1.00 91.12 145 LEU A N 1
ATOM 1132 C CA . LEU A 1 145 ? -0.813 4.194 -11.662 1.00 91.12 145 LEU A CA 1
ATOM 1133 C C . LEU A 1 145 ? -1.984 4.307 -10.678 1.00 91.12 145 LEU A C 1
ATOM 1135 O O . LEU A 1 145 ? -2.990 4.944 -10.991 1.00 91.12 145 LEU A O 1
ATOM 1139 N N . LEU A 1 146 ? -1.877 3.713 -9.485 1.00 89.94 146 LEU A N 1
ATOM 1140 C CA . LEU A 1 146 ? -2.899 3.865 -8.452 1.00 89.94 146 LEU A CA 1
ATOM 1141 C C . LEU A 1 146 ? -2.970 5.306 -7.934 1.00 89.94 146 LEU A C 1
ATOM 1143 O O . LEU A 1 146 ? -4.076 5.813 -7.739 1.00 89.94 146 LEU A O 1
ATOM 1147 N N . LEU A 1 147 ? -1.826 5.965 -7.727 1.00 87.12 147 LEU A N 1
ATOM 1148 C CA . LEU A 1 147 ? -1.785 7.377 -7.347 1.00 87.12 147 LEU A CA 1
ATOM 1149 C C . LEU A 1 147 ? -2.490 8.222 -8.421 1.00 87.12 147 LEU A C 1
ATOM 1151 O O . LEU A 1 147 ? -3.484 8.880 -8.122 1.00 87.12 147 LEU A O 1
ATOM 1155 N N . LEU A 1 148 ? -2.089 8.107 -9.689 1.00 85.94 148 LEU A N 1
ATOM 1156 C CA . LEU A 1 148 ? -2.705 8.861 -10.791 1.00 85.94 148 LEU A CA 1
ATOM 1157 C C . LEU A 1 148 ? -4.217 8.616 -10.934 1.00 85.94 148 LEU A C 1
ATOM 1159 O O . LEU A 1 148 ? -4.967 9.544 -11.218 1.00 85.94 148 LEU A O 1
ATOM 1163 N N . LYS A 1 149 ? -4.699 7.388 -10.694 1.00 85.31 149 LYS A N 1
ATOM 1164 C CA . LYS A 1 149 ? -6.142 7.078 -10.733 1.00 85.31 149 LYS A CA 1
ATOM 1165 C C . LYS A 1 149 ? -6.950 7.793 -9.649 1.00 85.31 149 LYS A C 1
ATOM 1167 O O . LYS A 1 149 ? -8.146 8.013 -9.829 1.00 85.31 149 LYS A O 1
ATOM 1172 N N . ASN A 1 150 ? -6.331 8.097 -8.511 1.00 75.12 150 ASN A N 1
ATOM 1173 C CA . ASN A 1 150 ? -7.031 8.557 -7.313 1.00 75.12 150 ASN A CA 1
ATOM 1174 C C . ASN A 1 150 ? -6.837 10.038 -7.005 1.00 75.12 150 ASN A C 1
ATOM 1176 O O . ASN A 1 150 ? -7.709 10.631 -6.365 1.00 75.12 150 ASN A O 1
ATOM 1180 N N . PHE A 1 151 ? -5.744 10.633 -7.473 1.00 69.44 151 PHE A N 1
ATOM 1181 C CA . PHE A 1 151 ? -5.501 12.066 -7.398 1.00 69.44 151 PHE A CA 1
ATOM 1182 C C . PHE A 1 151 ? -5.981 12.700 -8.702 1.00 69.44 151 PHE A C 1
ATOM 1184 O O . PHE A 1 151 ? -5.247 12.806 -9.679 1.00 69.44 151 PHE A O 1
ATOM 1191 N N . LYS A 1 152 ? -7.264 13.080 -8.736 1.00 60.38 152 LYS A N 1
ATOM 1192 C CA . LYS A 1 152 ? -7.783 13.894 -9.836 1.00 60.38 152 LYS A CA 1
ATOM 1193 C C . LYS A 1 152 ? -7.135 15.273 -9.747 1.00 60.38 152 LYS A C 1
ATOM 1195 O O . LYS A 1 152 ? -7.375 15.991 -8.778 1.00 60.38 152 LYS A O 1
ATOM 1200 N N . VAL A 1 153 ? -6.394 15.658 -10.782 1.00 52.09 153 VAL A N 1
ATOM 1201 C CA . VAL A 1 153 ? -6.093 17.065 -11.084 1.00 52.09 153 VAL A CA 1
ATOM 1202 C C . VAL A 1 153 ? -7.408 17.704 -11.549 1.00 52.09 153 VAL A C 1
ATOM 1204 O O . VAL A 1 153 ? -7.682 17.840 -12.737 1.00 52.09 153 VAL A O 1
ATOM 1207 N N . LEU A 1 154 ? -8.326 17.958 -10.616 1.00 43.12 154 LEU A N 1
ATOM 1208 C CA . LEU A 1 154 ? -9.601 18.608 -10.907 1.00 43.12 154 LEU A CA 1
ATOM 1209 C C . LEU A 1 154 ? -9.355 20.116 -11.023 1.00 43.12 154 LEU A C 1
ATOM 1211 O O . LEU A 1 154 ? -9.484 20.848 -10.055 1.00 43.12 154 LEU A O 1
ATOM 1215 N N . GLY A 1 155 ? -8.988 20.526 -12.238 1.00 37.47 155 GLY A N 1
ATOM 1216 C CA . GLY A 1 155 ? -9.341 21.804 -12.849 1.00 37.47 155 GLY A CA 1
ATOM 1217 C C . GLY A 1 155 ? -8.850 23.092 -12.184 1.00 37.47 155 GLY A C 1
ATOM 1218 O O . GLY A 1 155 ? -9.536 23.668 -11.350 1.00 37.47 155 GLY A O 1
ATOM 1219 N N . SER A 1 156 ? -7.850 23.707 -12.811 1.00 37.22 156 SER A N 1
ATOM 1220 C CA . SER A 1 156 ? -8.114 25.014 -13.416 1.00 37.22 156 SER A CA 1
ATOM 1221 C C . SER A 1 156 ? -7.706 24.982 -14.886 1.00 37.22 156 SER A C 1
ATOM 1223 O O . SER A 1 156 ? -6.538 25.126 -15.237 1.00 37.22 156 SER A O 1
ATOM 1225 N N . LEU A 1 157 ? -8.697 24.797 -15.757 1.00 43.34 157 LEU A N 1
ATOM 1226 C CA . LEU A 1 157 ? -8.633 25.301 -17.123 1.00 43.34 157 LEU A CA 1
ATOM 1227 C C . LEU A 1 157 ? -8.534 26.832 -17.039 1.00 43.34 157 LEU A C 1
ATOM 1229 O O . LEU A 1 157 ? -9.546 27.501 -16.883 1.00 43.34 157 LEU A O 1
ATOM 1233 N N . SER A 1 158 ? -7.310 27.358 -17.072 1.00 34.16 158 SER A N 1
ATOM 1234 C CA . SER A 1 158 ? -6.939 28.617 -17.730 1.00 34.16 158 SER A CA 1
ATOM 1235 C C . SER A 1 158 ? -5.415 28.749 -17.677 1.00 34.16 158 SER A C 1
ATOM 1237 O O . SER A 1 158 ? -4.853 29.370 -16.777 1.00 34.16 158 SER A O 1
ATOM 1239 N N . SER A 1 159 ? -4.720 28.122 -18.632 1.00 36.44 159 SER A N 1
ATOM 1240 C CA . SER A 1 159 ? -3.319 28.459 -18.903 1.00 36.44 159 SER A CA 1
ATOM 1241 C C . SER A 1 159 ? -3.291 29.766 -19.690 1.00 36.44 159 SER A C 1
ATOM 1243 O O . SER A 1 159 ? -3.163 29.805 -20.909 1.00 36.44 159 SER A O 1
ATOM 1245 N N . SER A 1 160 ? -3.480 30.858 -18.966 1.00 38.84 160 SER A N 1
ATOM 1246 C CA . SER A 1 160 ? -3.049 32.177 -19.390 1.00 38.84 160 SER A CA 1
ATOM 1247 C C . SER A 1 160 ? -2.586 32.891 -18.135 1.00 38.84 160 SER A C 1
ATOM 1249 O O . SER A 1 160 ? -3.379 33.540 -17.465 1.00 38.84 160 SER A O 1
ATOM 1251 N N . GLN A 1 161 ? -1.340 32.630 -17.756 1.00 36.00 161 GLN A N 1
ATOM 1252 C CA . GLN A 1 161 ? -0.360 33.577 -17.221 1.00 36.00 161 GLN A CA 1
ATOM 1253 C C . GLN A 1 161 ? 0.770 32.748 -16.597 1.00 36.00 161 GLN A C 1
ATOM 1255 O O . GLN A 1 161 ? 0.692 32.251 -15.477 1.00 36.00 161 GLN A O 1
ATOM 1260 N N . CYS A 1 162 ? 1.838 32.594 -17.376 1.00 42.59 162 CYS A N 1
ATOM 1261 C CA . CYS A 1 162 ? 3.181 32.361 -16.868 1.00 42.59 162 CYS A CA 1
ATOM 1262 C C . CYS A 1 162 ? 3.456 33.341 -15.721 1.00 42.59 162 CYS A C 1
ATOM 1264 O O . CYS A 1 162 ? 3.361 34.545 -15.948 1.00 42.59 162 CYS A O 1
ATOM 1266 N N . SER A 1 163 ? 3.802 32.872 -14.519 1.00 37.00 163 SER A N 1
ATOM 1267 C CA . SER A 1 163 ? 4.461 33.716 -13.512 1.00 37.00 163 SER A CA 1
ATOM 1268 C C . SER A 1 163 ? 5.220 32.885 -12.474 1.00 37.00 163 SER A C 1
ATOM 1270 O O . SER A 1 163 ? 4.688 32.499 -11.444 1.00 37.00 163 SER A O 1
ATOM 1272 N N . GLN A 1 164 ? 6.488 32.662 -12.817 1.00 37.94 164 GLN A N 1
ATOM 1273 C CA . GLN A 1 164 ? 7.683 32.726 -11.969 1.00 37.94 164 GLN A CA 1
ATOM 1274 C C . GLN A 1 164 ? 7.875 31.745 -10.796 1.00 37.94 164 GLN A C 1
ATOM 1276 O O . GLN A 1 164 ? 7.090 31.612 -9.866 1.00 37.94 164 GLN A O 1
ATOM 1281 N N . SER A 1 165 ? 9.060 31.133 -10.839 1.00 46.50 165 SER A N 1
ATOM 1282 C CA . SER A 1 165 ? 9.769 30.466 -9.752 1.00 46.50 165 SER A CA 1
ATOM 1283 C C . SER A 1 165 ? 9.767 31.277 -8.456 1.00 46.50 165 SER A C 1
ATOM 1285 O O . SER A 1 165 ? 10.237 32.416 -8.466 1.00 46.50 165 SER A O 1
ATOM 1287 N N . VAL A 1 166 ? 9.387 30.671 -7.328 1.00 37.03 166 VAL A N 1
ATOM 1288 C CA . VAL A 1 166 ? 9.718 31.216 -6.004 1.00 37.03 166 VAL A CA 1
ATOM 1289 C C . VAL A 1 166 ? 10.155 30.128 -5.026 1.00 37.03 166 VAL A C 1
ATOM 1291 O O . VAL A 1 166 ? 9.493 29.113 -4.826 1.00 37.03 166 VAL A O 1
ATOM 1294 N N . SER A 1 167 ? 11.325 30.383 -4.446 1.00 39.34 167 SER A N 1
ATOM 1295 C CA . SER A 1 167 ? 11.929 29.711 -3.300 1.00 39.34 167 SER A CA 1
ATOM 1296 C C . SER A 1 167 ? 11.482 30.398 -1.996 1.00 39.34 167 SER A C 1
ATOM 1298 O O . SER A 1 167 ? 11.197 31.592 -2.016 1.00 39.34 167 SER A O 1
ATOM 1300 N N . PHE A 1 168 ? 11.573 29.651 -0.887 1.00 39.00 168 PHE A N 1
ATOM 1301 C CA . PHE A 1 168 ? 11.638 30.050 0.536 1.00 39.00 168 PHE A CA 1
ATOM 1302 C C . PHE A 1 168 ? 10.393 29.969 1.452 1.00 39.00 168 PHE A C 1
ATOM 1304 O O . PHE A 1 168 ? 9.361 30.587 1.239 1.00 39.00 168 PHE A O 1
ATOM 1311 N N . SER A 1 169 ? 10.615 29.192 2.524 1.00 39.78 169 SER A N 1
ATOM 1312 C CA . SER A 1 169 ? 10.356 29.376 3.963 1.00 39.78 169 SER A CA 1
ATOM 1313 C C . SER A 1 169 ? 9.170 30.209 4.490 1.00 39.78 169 SER A C 1
ATOM 1315 O O . SER A 1 169 ? 9.180 31.431 4.443 1.00 39.78 169 SER A O 1
ATOM 1317 N N . GLN A 1 170 ? 8.335 29.482 5.250 1.00 43.53 170 GLN A N 1
ATOM 1318 C CA . GLN A 1 170 ? 7.475 29.863 6.387 1.00 43.53 170 GLN A CA 1
ATOM 1319 C C . GLN A 1 170 ? 6.046 30.402 6.163 1.00 43.53 170 GLN A C 1
ATOM 1321 O O . GLN A 1 170 ? 5.740 31.170 5.264 1.00 43.53 170 GLN A O 1
ATOM 1326 N N . VAL A 1 171 ? 5.231 30.021 7.161 1.00 33.72 171 VAL A N 1
ATOM 1327 C CA . VAL A 1 171 ? 3.873 30.443 7.547 1.00 33.72 171 VAL A CA 1
ATOM 1328 C C . VAL A 1 171 ? 2.716 29.656 6.917 1.00 33.72 171 VAL A C 1
ATOM 1330 O O . VAL A 1 171 ? 2.128 29.992 5.897 1.00 33.72 171 VAL A O 1
ATOM 1333 N N . HIS A 1 172 ? 2.377 28.591 7.642 1.00 42.12 172 HIS A N 1
ATOM 1334 C CA . HIS A 1 172 ? 1.171 27.778 7.559 1.00 42.12 172 HIS A CA 1
ATOM 1335 C C . 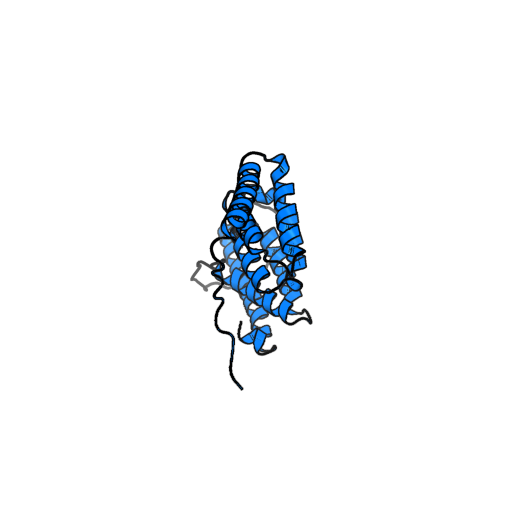HIS A 1 172 ? -0.072 28.619 7.910 1.00 42.12 172 HIS A C 1
ATOM 1337 O O . HIS A 1 172 ? -0.468 28.683 9.073 1.00 42.12 172 HIS A O 1
ATOM 1343 N N . VAL A 1 173 ? -0.705 29.243 6.914 1.00 34.47 173 VAL A N 1
ATOM 1344 C CA . VAL A 1 173 ? -2.118 29.642 6.991 1.00 34.47 173 VAL A CA 1
ATOM 1345 C C . VAL A 1 173 ? -2.806 29.282 5.676 1.00 34.47 173 VAL A C 1
ATOM 1347 O O . VAL A 1 173 ? -2.337 29.583 4.585 1.00 34.47 173 VAL A O 1
ATOM 1350 N N . ASP A 1 174 ? -3.897 28.554 5.852 1.00 44.19 174 ASP A N 1
ATOM 1351 C CA . ASP A 1 174 ? -4.811 27.935 4.905 1.00 44.19 174 ASP A CA 1
ATOM 1352 C C . ASP A 1 174 ? -4.984 28.622 3.529 1.00 44.19 174 ASP A C 1
ATOM 1354 O O . ASP A 1 174 ? -5.813 29.509 3.342 1.00 44.19 174 ASP A O 1
ATOM 1358 N N . VAL A 1 175 ? -4.228 28.139 2.534 1.00 42.97 175 VAL A N 1
ATOM 1359 C CA . VAL A 1 175 ? -4.546 28.219 1.092 1.00 42.97 175 VAL A CA 1
ATOM 1360 C C . VAL A 1 175 ? -4.360 26.817 0.490 1.00 42.97 175 VAL A C 1
ATOM 1362 O O . VAL A 1 175 ? -3.663 26.606 -0.501 1.00 42.97 175 VAL A O 1
ATOM 1365 N N . HIS A 1 176 ? -4.935 25.795 1.132 1.00 50.22 176 HIS A N 1
ATOM 1366 C CA . HIS A 1 176 ? -4.731 24.393 0.744 1.00 50.22 176 HIS A CA 1
ATOM 1367 C C . HIS A 1 176 ? -5.432 23.978 -0.559 1.00 50.22 176 HIS A C 1
ATOM 1369 O O . HIS A 1 176 ? -5.265 22.841 -0.984 1.00 50.22 176 HIS A O 1
ATOM 1375 N N . SER A 1 177 ? -6.214 24.834 -1.223 1.00 47.44 177 SER A N 1
ATOM 1376 C CA . SER A 1 177 ? -6.867 24.476 -2.494 1.00 47.44 177 SER A CA 1
ATOM 1377 C C . SER A 1 177 ? -5.993 24.800 -3.713 1.00 47.44 177 SER A C 1
ATOM 1379 O O . SER A 1 177 ? -5.703 23.913 -4.515 1.00 47.44 177 SER A O 1
ATOM 1381 N N . HIS A 1 178 ? -5.502 26.039 -3.828 1.00 43.69 178 HIS A N 1
ATOM 1382 C CA . HIS A 1 178 ? -4.683 26.480 -4.965 1.00 43.69 178 HIS A CA 1
ATOM 1383 C C . HIS A 1 178 ? -3.254 25.927 -4.931 1.00 43.69 178 HIS A C 1
ATOM 1385 O O . HIS A 1 178 ? -2.762 25.466 -5.962 1.00 43.69 178 HIS A O 1
ATOM 1391 N N . TYR A 1 179 ? -2.615 25.884 -3.754 1.00 50.97 179 TYR A N 1
ATOM 1392 C CA . TYR A 1 179 ? -1.290 25.266 -3.604 1.00 50.97 179 TYR A CA 1
ATOM 1393 C C . TYR A 1 179 ? -1.329 23.770 -3.909 1.00 50.97 179 TYR A C 1
ATOM 1395 O O . TYR A 1 179 ? -0.432 23.235 -4.551 1.00 50.97 179 TYR A O 1
ATOM 1403 N N . ASN A 1 180 ? -2.402 23.099 -3.494 1.00 59.72 180 ASN A N 1
ATOM 1404 C CA . ASN A 1 180 ? -2.583 21.673 -3.719 1.00 59.72 180 ASN A CA 1
ATOM 1405 C C . ASN A 1 180 ? -2.878 21.381 -5.195 1.00 59.72 180 ASN A C 1
ATOM 1407 O O . ASN A 1 180 ? -2.410 20.372 -5.694 1.00 59.72 180 ASN A O 1
ATOM 1411 N N . SER A 1 181 ? -3.557 22.264 -5.939 1.00 60.81 181 SER A N 1
ATOM 1412 C CA . SER A 1 181 ? -3.763 22.068 -7.384 1.00 60.81 181 SER A CA 1
ATOM 1413 C C . SER A 1 181 ? -2.455 22.135 -8.178 1.00 60.81 181 SER A C 1
ATOM 1415 O O . SER A 1 181 ? -2.156 21.202 -8.919 1.00 60.81 181 SER A O 1
ATOM 1417 N N . VAL A 1 182 ? -1.654 23.192 -7.992 1.00 64.19 182 VAL A N 1
ATOM 1418 C CA . VAL A 1 182 ? -0.364 23.350 -8.694 1.00 64.19 182 VAL A CA 1
ATOM 1419 C C . VAL A 1 182 ? 0.629 22.274 -8.253 1.00 64.19 182 VAL A C 1
ATOM 1421 O O . VAL A 1 182 ? 1.298 21.679 -9.094 1.00 64.19 182 VAL A O 1
ATOM 1424 N N . ALA A 1 183 ? 0.678 21.955 -6.954 1.00 65.38 183 ALA A N 1
ATOM 1425 C CA . ALA A 1 183 ? 1.504 20.865 -6.444 1.00 65.38 183 ALA A CA 1
ATOM 1426 C C . ALA A 1 183 ? 1.052 19.494 -6.965 1.00 65.38 183 ALA A C 1
ATOM 1428 O O . ALA A 1 183 ? 1.899 18.652 -7.232 1.00 65.38 183 ALA A O 1
ATOM 1429 N N . ASN A 1 184 ? -0.255 19.255 -7.137 1.00 67.38 184 ASN A N 1
ATOM 1430 C CA . ASN A 1 184 ? -0.767 18.008 -7.710 1.00 67.38 184 ASN A CA 1
ATOM 1431 C C . ASN A 1 184 ? -0.485 17.915 -9.218 1.00 67.38 184 ASN A C 1
ATOM 1433 O O . ASN A 1 184 ? -0.257 16.817 -9.714 1.00 67.38 184 ASN A O 1
ATOM 1437 N N . GLU A 1 185 ? -0.474 19.034 -9.946 1.00 74.38 185 GLU A N 1
ATOM 1438 C CA . GLU A 1 185 ? -0.122 19.065 -11.368 1.00 74.38 185 GLU A CA 1
ATOM 1439 C C . GLU A 1 185 ? 1.359 18.745 -11.593 1.00 74.38 185 GLU A C 1
ATOM 1441 O O . GLU A 1 185 ? 1.675 17.795 -12.313 1.00 74.38 185 GLU A O 1
ATOM 1446 N N . THR A 1 186 ? 2.268 19.474 -10.937 1.00 74.81 186 THR A N 1
ATOM 1447 C CA . THR A 1 186 ? 3.712 19.195 -11.019 1.00 74.81 186 THR A CA 1
ATOM 1448 C C . THR A 1 186 ? 4.022 17.774 -10.554 1.00 74.81 186 THR A C 1
ATOM 1450 O O . THR A 1 186 ? 4.770 17.054 -11.211 1.00 74.81 186 THR A O 1
ATOM 1453 N N . PHE A 1 187 ? 3.351 17.315 -9.499 1.00 72.12 187 PHE A N 1
ATOM 1454 C CA . PHE A 1 187 ? 3.399 15.933 -9.032 1.00 72.12 187 PHE A CA 1
ATOM 1455 C C . PHE A 1 187 ? 2.985 14.910 -10.102 1.00 72.12 187 PHE A C 1
ATOM 1457 O O . PHE A 1 187 ? 3.700 13.932 -10.334 1.00 72.12 187 PHE A O 1
ATOM 1464 N N . CYS A 1 188 ? 1.843 15.109 -10.765 1.00 78.69 188 CYS A N 1
ATOM 1465 C CA . CYS A 1 188 ? 1.374 14.206 -11.813 1.00 78.69 188 CYS A CA 1
ATOM 1466 C C . CYS A 1 188 ? 2.341 14.169 -13.003 1.00 78.69 188 CYS A C 1
ATOM 1468 O O . CYS A 1 188 ? 2.603 13.085 -13.530 1.00 78.69 188 CYS A O 1
ATOM 1470 N N . LEU A 1 189 ? 2.915 15.314 -13.385 1.00 82.19 189 LEU A N 1
ATOM 1471 C CA . LEU A 1 189 ? 3.925 15.396 -14.442 1.00 82.19 189 LEU A CA 1
ATOM 1472 C C . LEU A 1 189 ? 5.210 14.645 -14.064 1.00 82.19 189 LEU A C 1
ATOM 1474 O O . LEU A 1 189 ? 5.710 13.855 -14.862 1.00 82.19 189 LEU A O 1
ATOM 1478 N N . GLU A 1 190 ? 5.693 14.780 -12.827 1.00 81.38 190 GLU A N 1
ATOM 1479 C CA . GLU A 1 190 ? 6.865 14.034 -12.349 1.00 81.38 190 GLU A CA 1
ATOM 1480 C C . GLU A 1 190 ? 6.633 12.512 -12.332 1.00 81.38 190 GLU A C 1
ATOM 1482 O O . GLU A 1 190 ? 7.540 11.726 -12.644 1.00 81.38 190 GLU A O 1
ATOM 1487 N N . ILE A 1 191 ? 5.417 12.066 -11.988 1.00 82.75 191 ILE A N 1
ATOM 1488 C CA . ILE A 1 191 ? 5.045 10.651 -12.116 1.00 82.75 191 ILE A CA 1
ATOM 1489 C C . ILE A 1 191 ? 5.059 10.234 -13.588 1.00 82.75 191 ILE A C 1
ATOM 1491 O O . ILE A 1 191 ? 5.613 9.183 -13.912 1.00 82.75 191 ILE A O 1
ATOM 1495 N N . MET A 1 192 ? 4.467 11.029 -14.480 1.00 84.19 192 MET A N 1
ATOM 1496 C CA . MET A 1 192 ? 4.427 10.721 -15.910 1.00 84.19 192 MET A CA 1
ATOM 1497 C C . MET A 1 192 ? 5.827 10.612 -16.520 1.00 84.19 192 MET A C 1
ATOM 1499 O O . MET A 1 192 ? 6.082 9.673 -17.274 1.00 84.19 192 MET A O 1
ATOM 1503 N N . ASP A 1 193 ? 6.753 11.497 -16.157 1.00 85.06 193 ASP A N 1
ATOM 1504 C CA . ASP A 1 193 ? 8.148 11.423 -16.602 1.00 85.06 193 ASP A CA 1
ATOM 1505 C C . ASP A 1 193 ? 8.860 10.179 -16.064 1.00 85.06 193 ASP A C 1
ATOM 1507 O O . ASP A 1 193 ? 9.619 9.518 -16.784 1.00 85.06 193 ASP A O 1
ATOM 1511 N N . SER A 1 194 ? 8.568 9.800 -14.818 1.00 82.62 194 SER A N 1
ATOM 1512 C CA . SER A 1 194 ? 9.070 8.556 -14.231 1.00 82.62 194 SER A CA 1
ATOM 1513 C C . SER A 1 194 ? 8.535 7.331 -14.987 1.00 82.62 194 SER A C 1
ATOM 1515 O O . SER A 1 194 ? 9.310 6.446 -15.354 1.00 82.62 194 SER A O 1
ATOM 1517 N N . LEU A 1 195 ? 7.235 7.297 -15.296 1.00 86.00 195 LEU A N 1
ATOM 1518 C CA . LEU A 1 195 ? 6.588 6.220 -16.055 1.00 86.00 195 LEU A CA 1
ATOM 1519 C C . LEU A 1 195 ? 7.056 6.160 -17.515 1.00 86.00 195 LEU A C 1
ATOM 1521 O O . LEU A 1 195 ? 7.238 5.068 -18.052 1.00 86.00 195 LEU A O 1
ATOM 1525 N N . ARG A 1 196 ? 7.332 7.302 -18.158 1.00 87.19 196 ARG A N 1
ATOM 1526 C CA . ARG A 1 196 ? 7.879 7.350 -19.525 1.00 87.19 196 ARG A CA 1
ATOM 1527 C C . ARG A 1 196 ? 9.177 6.549 -19.630 1.00 87.19 196 ARG A C 1
ATOM 1529 O O . ARG A 1 196 ? 9.381 5.850 -20.618 1.00 87.19 196 ARG A O 1
ATOM 1536 N N . ARG A 1 197 ? 10.033 6.587 -18.604 1.00 82.88 197 ARG A N 1
ATOM 1537 C CA . ARG A 1 197 ? 11.270 5.788 -18.566 1.00 82.88 197 ARG A CA 1
ATOM 1538 C C . ARG A 1 197 ? 10.997 4.281 -18.509 1.00 82.88 197 ARG A C 1
ATOM 1540 O O . ARG A 1 197 ? 11.785 3.516 -19.059 1.00 82.88 197 ARG A O 1
ATOM 1547 N N . CYS A 1 198 ? 9.883 3.844 -17.913 1.00 83.81 198 CYS A N 1
ATOM 1548 C CA . CYS A 1 198 ? 9.468 2.435 -17.918 1.00 83.81 198 CYS A CA 1
ATOM 1549 C C . CYS A 1 198 ? 9.088 1.917 -19.306 1.00 83.81 198 CYS A C 1
ATOM 1551 O O . CYS A 1 198 ? 9.301 0.737 -19.581 1.00 83.81 198 CYS A O 1
ATOM 1553 N N . LEU A 1 199 ? 8.624 2.782 -20.213 1.00 83.75 199 LEU A N 1
ATOM 1554 C CA . LEU A 1 199 ? 8.316 2.394 -21.595 1.00 83.75 199 LEU A CA 1
ATOM 1555 C C . LEU A 1 199 ? 9.559 1.956 -22.386 1.00 83.75 199 LEU A C 1
ATOM 1557 O O . LEU A 1 199 ? 9.433 1.235 -23.371 1.00 83.75 199 LEU A O 1
ATOM 1561 N N . SER A 1 200 ? 10.758 2.321 -21.925 1.00 86.44 200 SER A N 1
ATOM 1562 C CA . SER A 1 200 ? 12.029 1.854 -22.489 1.00 86.44 200 SER A CA 1
ATOM 1563 C C . SER A 1 200 ? 12.570 0.584 -21.808 1.00 86.44 200 SER A C 1
ATOM 1565 O O . SER A 1 200 ? 13.537 0.007 -22.296 1.00 86.44 200 SER A O 1
ATOM 1567 N N . GLN A 1 201 ? 11.957 0.101 -20.716 1.00 86.25 201 GLN A N 1
ATOM 1568 C CA . GLN A 1 201 ? 12.428 -1.062 -19.936 1.00 86.25 201 GLN A CA 1
ATOM 1569 C C . GLN A 1 201 ? 11.989 -2.411 -20.542 1.00 86.25 201 GLN A C 1
ATOM 1571 O O . GLN A 1 201 ? 11.671 -2.482 -21.719 1.00 86.25 201 GLN A O 1
ATOM 1576 N N . GLN A 1 202 ? 12.004 -3.510 -19.784 1.00 85.00 202 GLN A N 1
ATOM 1577 C CA . GLN A 1 202 ? 11.583 -4.844 -20.243 1.00 85.00 202 GLN A CA 1
ATOM 1578 C C . GLN A 1 202 ? 10.091 -4.881 -20.632 1.00 85.00 202 GLN A C 1
ATOM 1580 O O . GLN A 1 202 ? 9.282 -4.188 -20.018 1.00 85.00 202 GLN A O 1
ATOM 1585 N N . ALA A 1 203 ? 9.716 -5.720 -21.610 1.00 86.19 203 ALA A N 1
ATOM 1586 C CA . ALA A 1 203 ? 8.347 -5.809 -22.152 1.00 86.19 203 ALA A CA 1
ATOM 1587 C C . ALA A 1 203 ? 7.275 -6.028 -21.070 1.00 86.19 203 ALA A C 1
ATOM 1589 O O . ALA A 1 203 ? 6.242 -5.369 -21.068 1.00 86.19 203 ALA A O 1
ATOM 1590 N N . ASP A 1 204 ? 7.586 -6.874 -20.097 1.00 84.38 204 ASP A N 1
ATOM 1591 C CA . ASP A 1 204 ? 6.776 -7.163 -18.916 1.00 84.38 204 ASP A CA 1
ATOM 1592 C C . ASP A 1 204 ? 6.395 -5.940 -18.070 1.00 84.38 204 ASP A C 1
ATOM 1594 O O . ASP A 1 204 ? 5.338 -5.930 -17.445 1.00 84.38 204 ASP A O 1
ATOM 1598 N N . VAL A 1 205 ? 7.266 -4.928 -18.007 1.00 84.19 205 VAL A N 1
ATOM 1599 C CA . VAL A 1 205 ? 6.996 -3.665 -17.299 1.00 84.19 205 VAL A CA 1
ATOM 1600 C C . VAL A 1 205 ? 6.184 -2.723 -18.190 1.00 84.19 205 VAL A C 1
ATOM 1602 O O . VAL A 1 205 ? 5.356 -1.978 -17.684 1.00 84.19 205 VAL A O 1
ATOM 1605 N N . ARG A 1 206 ? 6.385 -2.778 -19.515 1.00 86.75 206 ARG A N 1
ATOM 1606 C CA . ARG A 1 206 ? 5.635 -1.970 -20.495 1.00 86.75 206 ARG A CA 1
ATOM 1607 C C . ARG A 1 206 ? 4.174 -2.401 -20.632 1.00 86.75 206 ARG A C 1
ATOM 1609 O O . ARG A 1 206 ? 3.340 -1.571 -20.962 1.00 86.75 206 ARG A O 1
ATOM 1616 N N . LEU A 1 207 ? 3.893 -3.692 -20.443 1.00 87.69 207 LEU A N 1
ATOM 1617 C CA . LEU A 1 207 ? 2.554 -4.280 -20.569 1.00 87.69 207 LEU A CA 1
ATOM 1618 C C . LEU A 1 207 ? 1.656 -4.011 -19.341 1.00 87.69 207 LEU A C 1
ATOM 1620 O O . LEU A 1 207 ? 0.447 -4.211 -19.427 1.00 87.69 207 LEU A O 1
ATOM 1624 N N . MET A 1 208 ? 2.245 -3.628 -18.201 1.00 82.88 208 MET A N 1
ATOM 1625 C CA . MET A 1 208 ? 1.521 -3.335 -16.953 1.00 82.88 208 MET A CA 1
ATOM 1626 C C . MET A 1 208 ? 0.552 -2.161 -17.086 1.00 82.88 208 MET A C 1
ATOM 1628 O O . MET A 1 208 ? -0.531 -2.259 -16.461 1.00 82.88 208 MET A O 1
#

Sequence (208 aa):
KVLDGKTIETSPSLSRMPNQHACKLGANILLETFKIHEMIRQEILEQVLNRVVTRASSPISHFLDLLSNIVMYAPLVLQNCSSKVTEAFDYLSFLPLQTVQRLLKAVQPLLKVSMSMRDSLILVLRKAMFANQLDARKSAVAGFLLLLKNFKVLGSLSSSQCSQSVSFSQVHVDVHSHYNSVANETFCLEIMDSLRRCLSQQADVRLM

Organism: Macaca mulatta (NCBI:txid9544)

Radius of gyration: 22.21 Å; chains: 1; bounding box: 35×90×46 Å